Protein AF-A0A926C9E8-F1 (afdb_monomer_lite)

pLDDT: mean 79.43, std 15.05, range [42.72, 96.38]

Sequence (217 aa):
SWGINAEILEVFVSLIAIGVLLLITNWFFHQVYWTGWMSSFHQHKKRLVGGETGKWIGLALLGFSSIYREGFETVLFMQALVLESTTAVVLGGVAIGLLATLAIGFVVFFVQAKLPHKKMLIVTGVMICAVLIQMVGKTAHVMQVIGWMPIHPIRWLADLLPYWAGMWFGLYATWEGIGLQFFAGAFVIGSYYLAERVNHRKAEPAAARQVAATGMQ

Foldseek 3Di:
DVVLVVLVVLLVVLVVVLVVLLVCLLVLLLVVLVPPPPVVVPPPPPDDDDPPPVVVVVVVVVVVVVCVVVVVVVVVVLVVVVVVDPPVVSVVVVVVVVVVVVVVVVVCVVVVVPDDPVVVSVVVSVVSLQVSLQSLLQSQVSCVVSVVDDFDADVVVQVVDDPVCCVPRSDGRGPRSVVRSVVSSCVSVVSNVVSVVVVVVVVVVVVVVVVVVVVVD

Structure (mmCIF, N/CA/C/O backbone):
data_AF-A0A926C9E8-F1
#
_entry.id   AF-A0A926C9E8-F1
#
loop_
_atom_site.group_PDB
_atom_site.id
_atom_site.type_symbol
_atom_site.label_atom_id
_atom_site.label_alt_id
_atom_site.label_comp_id
_atom_site.label_asym_id
_atom_site.label_entity_id
_atom_site.label_seq_id
_atom_site.pdbx_PDB_ins_code
_atom_site.Cartn_x
_atom_site.Cartn_y
_atom_site.Cartn_z
_atom_site.occupancy
_atom_site.B_iso_or_equiv
_atom_site.auth_seq_id
_atom_site.auth_comp_id
_atom_site.auth_asym_id
_atom_site.auth_atom_id
_atom_site.pdbx_PDB_model_num
ATOM 1 N N . SER A 1 1 ? 24.577 4.846 -16.444 1.00 58.88 1 SER A N 1
ATOM 2 C CA . SER A 1 1 ? 25.045 4.311 -15.147 1.00 58.88 1 SER A CA 1
ATOM 3 C C . SER A 1 1 ? 24.187 4.775 -13.972 1.00 58.88 1 SER A C 1
ATOM 5 O O . SER A 1 1 ? 23.949 3.963 -13.095 1.00 58.88 1 SER A O 1
ATOM 7 N N . TRP A 1 2 ? 23.683 6.020 -13.943 1.00 66.00 2 TRP A N 1
ATOM 8 C CA . TRP A 1 2 ? 22.862 6.529 -12.828 1.00 66.00 2 TRP A CA 1
ATOM 9 C C . TRP A 1 2 ? 21.549 5.762 -12.566 1.00 66.00 2 TRP A C 1
ATOM 11 O O . TRP A 1 2 ? 21.244 5.512 -11.406 1.00 66.00 2 TRP A O 1
ATOM 21 N N . GLY A 1 3 ? 20.819 5.329 -13.606 1.00 76.12 3 GLY A N 1
ATOM 22 C CA . GLY A 1 3 ? 19.559 4.577 -13.441 1.00 76.12 3 GLY A CA 1
ATOM 23 C C . GLY A 1 3 ? 19.729 3.209 -12.767 1.00 76.12 3 GLY A C 1
ATOM 24 O O . GLY A 1 3 ? 19.006 2.891 -11.832 1.00 76.12 3 GLY A O 1
ATOM 25 N N . ILE A 1 4 ? 20.771 2.461 -13.148 1.00 79.75 4 ILE A N 1
ATOM 26 C CA . ILE A 1 4 ? 21.052 1.121 -12.600 1.00 79.75 4 ILE A CA 1
ATOM 27 C C . ILE A 1 4 ? 21.310 1.178 -11.085 1.00 79.75 4 ILE A C 1
ATOM 29 O O . ILE A 1 4 ? 20.846 0.321 -10.342 1.00 79.75 4 ILE A O 1
ATOM 33 N N . ASN A 1 5 ? 22.012 2.206 -10.596 1.00 88.44 5 ASN A N 1
ATOM 34 C CA . ASN A 1 5 ? 22.270 2.352 -9.159 1.00 88.44 5 ASN A CA 1
ATOM 35 C C . ASN A 1 5 ? 20.985 2.623 -8.358 1.00 88.44 5 ASN A C 1
ATOM 37 O O . ASN A 1 5 ? 20.861 2.155 -7.227 1.00 88.44 5 ASN A O 1
ATOM 41 N N . ALA A 1 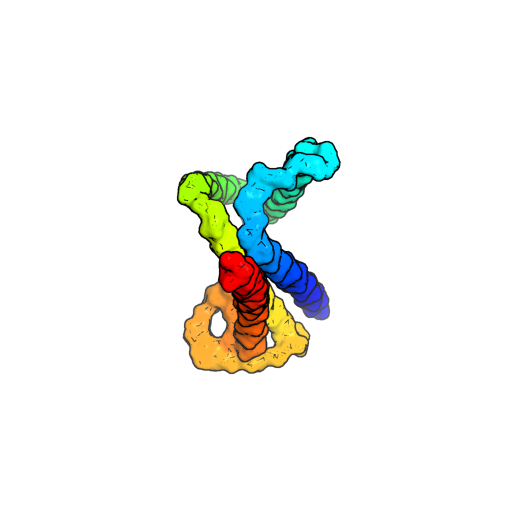6 ? 20.039 3.368 -8.938 1.00 89.19 6 ALA A N 1
ATOM 42 C CA . ALA A 1 6 ? 18.747 3.636 -8.313 1.00 89.19 6 ALA A CA 1
ATOM 43 C C . ALA A 1 6 ? 17.883 2.367 -8.256 1.00 89.19 6 ALA A C 1
ATOM 45 O O . ALA A 1 6 ? 17.344 2.048 -7.199 1.00 89.19 6 ALA A O 1
ATOM 46 N N . GLU A 1 7 ? 17.831 1.603 -9.350 1.00 90.19 7 GLU A N 1
ATOM 47 C CA . GLU A 1 7 ? 17.105 0.328 -9.419 1.00 90.19 7 GLU A CA 1
ATOM 48 C C . GLU A 1 7 ? 17.686 -0.708 -8.443 1.00 90.19 7 GLU A C 1
ATOM 50 O O . GLU A 1 7 ? 16.945 -1.394 -7.741 1.00 90.19 7 GLU A O 1
ATOM 55 N N . ILE A 1 8 ? 19.017 -0.781 -8.313 1.00 92.19 8 ILE A N 1
ATOM 56 C CA . ILE A 1 8 ? 19.675 -1.644 -7.319 1.00 92.19 8 ILE A CA 1
ATOM 57 C C . ILE A 1 8 ? 19.272 -1.239 -5.894 1.00 92.19 8 ILE A C 1
ATOM 59 O O . ILE A 1 8 ? 18.928 -2.104 -5.084 1.00 92.19 8 ILE A O 1
ATOM 63 N N . LEU A 1 9 ? 19.289 0.059 -5.572 1.00 93.31 9 LEU A N 1
ATOM 64 C CA . LEU A 1 9 ? 18.881 0.549 -4.252 1.00 93.31 9 LEU A CA 1
ATOM 65 C C . LEU A 1 9 ? 17.411 0.216 -3.958 1.00 93.31 9 LEU A C 1
ATOM 67 O O . LEU A 1 9 ? 17.095 -0.223 -2.853 1.00 93.31 9 LEU A O 1
ATOM 71 N N . GLU A 1 10 ? 16.527 0.372 -4.944 1.00 92.81 10 GLU A N 1
ATOM 72 C CA . GLU A 1 10 ? 15.112 0.008 -4.838 1.00 92.81 10 GLU A CA 1
ATOM 73 C C . GLU A 1 10 ? 14.933 -1.483 -4.526 1.00 92.81 10 GLU A C 1
ATOM 75 O O . GLU A 1 10 ? 14.162 -1.845 -3.632 1.00 92.81 10 GLU A O 1
ATOM 80 N N . VAL A 1 11 ? 15.685 -2.362 -5.194 1.00 92.94 11 VAL A N 1
ATOM 81 C CA . VAL A 1 11 ? 15.666 -3.803 -4.905 1.00 92.94 11 VAL A CA 1
ATOM 82 C C . VAL A 1 11 ? 16.106 -4.075 -3.469 1.00 92.94 11 VAL A C 1
ATOM 84 O O . VAL A 1 11 ? 15.416 -4.797 -2.753 1.00 92.94 11 VAL A O 1
ATOM 87 N N . PHE A 1 12 ? 17.196 -3.472 -2.993 1.00 94.06 12 PHE A N 1
ATOM 88 C CA . PHE A 1 12 ? 17.641 -3.670 -1.608 1.00 94.06 12 PHE A CA 1
ATOM 89 C C . PHE A 1 12 ? 16.604 -3.198 -0.585 1.00 94.06 12 PHE A C 1
ATOM 91 O O . PHE A 1 12 ? 16.282 -3.929 0.354 1.00 94.06 12 PHE A O 1
ATOM 98 N N . VAL A 1 13 ? 16.051 -1.999 -0.771 1.00 94.88 13 VAL A N 1
ATOM 99 C CA . VAL A 1 13 ? 15.041 -1.438 0.135 1.00 94.88 13 VAL A CA 1
ATOM 100 C C . VAL A 1 13 ? 13.768 -2.282 0.115 1.00 94.88 13 VAL A C 1
ATOM 102 O O . VAL A 1 13 ? 13.221 -2.590 1.174 1.00 94.88 13 VAL A O 1
ATOM 105 N N . SER A 1 14 ? 13.317 -2.711 -1.064 1.00 93.25 14 SER A N 1
ATOM 106 C CA . SER A 1 14 ? 12.111 -3.528 -1.199 1.00 93.25 14 SER A CA 1
ATOM 107 C C . SER A 1 14 ? 12.285 -4.934 -0.623 1.00 93.25 14 SER A C 1
ATOM 109 O O . SER A 1 14 ? 11.376 -5.421 0.043 1.00 93.25 14 SER A O 1
ATOM 111 N N . LEU A 1 15 ? 13.459 -5.558 -0.755 1.00 93.88 15 LEU A N 1
ATOM 112 C CA . LEU A 1 15 ? 13.763 -6.830 -0.092 1.00 93.88 15 LEU A CA 1
ATOM 113 C C . LEU A 1 15 ? 13.712 -6.712 1.434 1.00 93.88 15 LEU A C 1
ATOM 115 O O . LEU A 1 15 ? 13.124 -7.569 2.096 1.00 93.88 15 LEU A O 1
ATOM 119 N N . ILE A 1 16 ? 14.283 -5.642 1.999 1.00 95.31 16 ILE A N 1
ATOM 120 C CA . ILE A 1 16 ? 14.200 -5.372 3.441 1.00 95.31 16 ILE A CA 1
ATOM 121 C C . ILE A 1 16 ? 12.737 -5.168 3.848 1.00 95.31 16 ILE A C 1
ATOM 123 O O . ILE A 1 16 ? 12.288 -5.761 4.831 1.00 95.31 16 ILE A O 1
ATOM 127 N N . ALA A 1 17 ? 11.974 -4.386 3.080 1.00 94.88 17 ALA A N 1
ATOM 128 C CA . ALA A 1 17 ? 10.557 -4.149 3.335 1.00 94.88 17 ALA A CA 1
ATOM 129 C C . ALA A 1 17 ? 9.742 -5.452 3.310 1.00 94.88 17 ALA A C 1
ATOM 131 O O . ALA A 1 17 ? 8.969 -5.698 4.233 1.00 94.88 17 ALA A O 1
ATOM 132 N N . ILE A 1 18 ? 9.962 -6.321 2.318 1.00 94.00 18 ILE A N 1
ATOM 133 C CA . ILE A 1 18 ? 9.338 -7.649 2.218 1.00 94.00 18 ILE A CA 1
ATOM 134 C C . ILE A 1 18 ? 9.705 -8.510 3.432 1.00 94.00 18 ILE A C 1
ATOM 136 O O . ILE A 1 18 ? 8.824 -9.133 4.023 1.00 94.00 18 ILE A O 1
ATOM 140 N N . GLY A 1 19 ? 10.975 -8.522 3.848 1.00 92.81 19 GLY A N 1
ATOM 141 C CA . GLY A 1 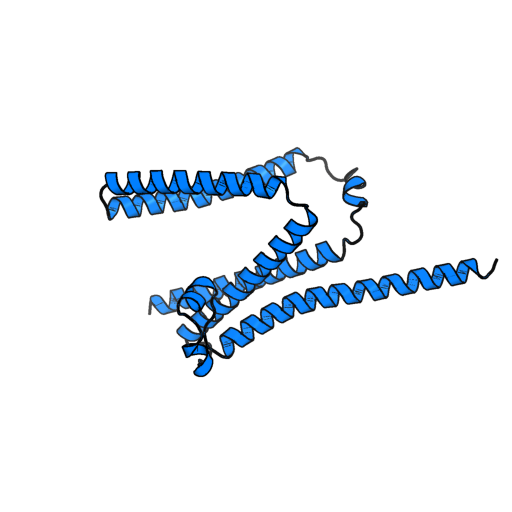19 ? 11.432 -9.270 5.023 1.00 92.81 19 GLY A CA 1
ATOM 142 C C . GLY A 1 19 ? 10.774 -8.801 6.324 1.00 92.81 19 GLY A C 1
ATOM 143 O O . GLY A 1 19 ? 10.277 -9.616 7.103 1.00 92.81 19 GLY A O 1
ATOM 144 N N . VAL A 1 20 ? 10.701 -7.485 6.538 1.00 93.31 20 VAL A N 1
ATOM 145 C CA . VAL A 1 20 ? 10.008 -6.885 7.690 1.00 93.31 20 VAL A CA 1
ATOM 146 C C . VAL A 1 20 ? 8.510 -7.181 7.636 1.00 93.31 20 VAL A C 1
ATOM 148 O O . VAL A 1 20 ? 7.919 -7.548 8.651 1.00 93.31 20 VAL A O 1
ATOM 151 N N . LEU A 1 21 ? 7.891 -7.074 6.461 1.00 91.44 21 LEU A N 1
ATOM 152 C CA . LEU A 1 21 ? 6.469 -7.339 6.278 1.00 91.44 21 LEU A CA 1
ATOM 153 C C . LEU A 1 21 ? 6.134 -8.806 6.552 1.00 91.44 21 LEU A C 1
ATOM 155 O O . LEU A 1 21 ? 5.160 -9.079 7.250 1.00 91.44 21 LEU A O 1
ATOM 159 N N . LEU A 1 22 ? 6.957 -9.745 6.080 1.00 89.06 22 LEU A N 1
ATOM 160 C CA . LEU A 1 22 ? 6.850 -11.167 6.411 1.00 89.06 22 LEU A CA 1
ATOM 161 C C . LEU A 1 22 ? 6.976 -11.403 7.915 1.00 89.06 22 LEU A C 1
ATOM 163 O O . LEU A 1 22 ? 6.165 -12.135 8.478 1.00 89.06 22 LEU A O 1
ATOM 167 N N . LEU A 1 23 ? 7.946 -10.765 8.577 1.00 88.50 23 LEU A N 1
ATOM 168 C CA . LEU A 1 23 ? 8.140 -10.876 10.023 1.00 88.50 23 LEU A CA 1
ATOM 169 C C . LEU A 1 23 ? 6.900 -10.399 10.782 1.00 88.50 23 LEU A C 1
ATOM 171 O O . LEU A 1 23 ? 6.385 -11.134 11.625 1.00 88.50 23 LEU A O 1
ATOM 175 N N . ILE A 1 24 ? 6.396 -9.205 10.463 1.00 86.94 24 ILE A N 1
ATOM 176 C CA . ILE A 1 24 ? 5.212 -8.623 11.108 1.00 86.94 24 ILE A CA 1
ATOM 177 C C . ILE A 1 24 ? 3.977 -9.476 10.825 1.00 86.94 24 ILE A C 1
ATOM 179 O O . ILE A 1 24 ? 3.211 -9.748 11.742 1.00 86.94 24 ILE A O 1
ATOM 183 N N . THR A 1 25 ? 3.795 -9.932 9.587 1.00 85.06 25 THR A N 1
ATOM 184 C CA . THR A 1 25 ? 2.645 -10.750 9.175 1.00 85.06 25 THR A CA 1
ATOM 185 C C . THR A 1 25 ? 2.657 -12.096 9.892 1.00 85.06 25 THR A C 1
ATOM 187 O O . THR A 1 25 ? 1.653 -12.497 10.478 1.00 85.06 25 THR A O 1
ATOM 190 N N . ASN A 1 26 ? 3.809 -12.768 9.920 1.00 82.75 26 ASN A N 1
ATOM 191 C CA . ASN A 1 26 ? 3.987 -14.031 10.625 1.00 82.75 26 ASN A CA 1
ATOM 192 C C . ASN A 1 26 ? 3.771 -13.867 12.136 1.00 82.75 26 ASN A C 1
ATOM 194 O O . ASN A 1 26 ? 3.052 -14.656 12.745 1.00 82.75 26 ASN A O 1
ATOM 198 N N . TRP A 1 27 ? 4.334 -12.815 12.739 1.00 82.00 27 TRP A N 1
ATOM 199 C CA . TRP A 1 27 ? 4.119 -12.495 14.149 1.00 82.00 27 TRP A CA 1
ATOM 200 C C . TRP A 1 27 ? 2.650 -12.185 14.450 1.00 82.00 27 TRP A C 1
ATOM 202 O O . TRP A 1 27 ? 2.110 -12.705 15.422 1.00 82.00 27 TRP A O 1
ATOM 212 N N . PHE A 1 28 ? 1.987 -11.396 13.604 1.00 79.12 28 PHE A N 1
ATOM 213 C CA . PHE A 1 28 ? 0.583 -11.024 13.746 1.00 79.12 28 PHE A CA 1
ATOM 214 C C . PHE A 1 28 ? -0.327 -12.248 13.675 1.00 79.12 28 PHE A C 1
ATOM 216 O O . PHE A 1 28 ? -1.129 -12.454 14.581 1.00 79.12 28 PHE A O 1
ATOM 223 N N . PHE A 1 29 ? -0.177 -13.108 12.663 1.00 73.56 29 PHE A N 1
ATOM 224 C CA . PHE A 1 29 ? -0.969 -14.335 12.568 1.00 73.56 29 PHE A CA 1
ATOM 225 C C . PHE A 1 29 ? -0.686 -15.285 13.728 1.00 73.56 29 PHE A C 1
ATOM 227 O O . PHE A 1 29 ? -1.625 -15.811 14.323 1.00 73.56 29 PHE A O 1
ATOM 234 N N . HIS A 1 30 ? 0.582 -15.450 14.112 1.00 70.56 30 HIS A N 1
ATOM 235 C CA . HIS A 1 30 ? 0.955 -16.273 15.255 1.00 70.56 30 HIS A CA 1
ATOM 236 C C . HIS A 1 30 ? 0.356 -15.733 16.556 1.00 70.56 30 HIS A C 1
ATOM 238 O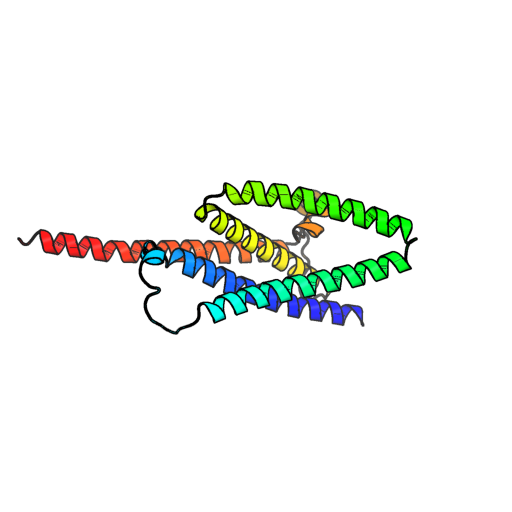 O . HIS A 1 30 ? -0.221 -16.497 17.318 1.00 70.56 30 HIS A O 1
ATOM 244 N N . GLN A 1 31 ? 0.428 -14.427 16.811 1.00 66.75 31 GLN A N 1
ATOM 245 C CA . GLN A 1 31 ? -0.158 -13.819 18.000 1.00 66.75 31 GLN A CA 1
ATOM 246 C C . GLN A 1 31 ? -1.684 -13.932 17.974 1.00 66.75 31 GLN A C 1
ATOM 248 O O . GLN A 1 31 ? -2.266 -14.419 18.935 1.00 66.75 31 GLN A O 1
ATOM 253 N N . VAL A 1 32 ? -2.352 -13.557 16.883 1.00 66.25 32 VAL A N 1
ATOM 254 C CA . VAL A 1 32 ? -3.818 -13.632 16.762 1.00 66.25 32 VAL A CA 1
ATOM 255 C C . VAL A 1 32 ? -4.325 -15.069 16.934 1.00 66.25 32 VAL A C 1
ATOM 257 O O . VAL A 1 32 ? -5.370 -15.270 17.548 1.00 66.25 32 VAL A O 1
ATOM 260 N N . TYR A 1 33 ? -3.569 -16.067 16.467 1.00 60.47 33 TYR A N 1
ATOM 261 C CA . TYR A 1 33 ? -3.939 -17.479 16.543 1.00 60.47 33 TYR A CA 1
ATOM 262 C C . TYR A 1 33 ? -3.580 -18.151 17.882 1.00 60.47 33 TYR A C 1
ATOM 264 O O . TYR A 1 33 ? -4.407 -18.848 18.473 1.00 60.47 33 TYR A O 1
ATOM 272 N N . TRP A 1 34 ? -2.376 -17.909 18.418 1.00 51.84 34 TRP A N 1
ATOM 273 C CA . TRP A 1 34 ? -1.979 -18.392 19.752 1.00 51.84 34 TRP A CA 1
ATOM 274 C C . TRP A 1 34 ? -2.815 -17.757 20.855 1.00 51.84 34 TRP A C 1
ATOM 276 O O . TRP A 1 34 ? -2.988 -18.343 21.924 1.00 51.84 34 TRP A O 1
ATOM 286 N N . THR A 1 35 ? -3.411 -16.600 20.580 1.00 52.78 35 THR A N 1
ATOM 287 C CA . THR A 1 35 ? -4.361 -15.964 21.481 1.00 52.78 35 THR A CA 1
ATOM 288 C C . THR A 1 35 ? -5.800 -16.442 21.236 1.00 52.78 35 THR A C 1
ATOM 290 O O . THR A 1 35 ? -6.747 -15.660 21.257 1.00 52.78 35 THR A O 1
ATOM 293 N N . GLY A 1 36 ? -5.998 -17.764 21.139 1.00 50.34 36 GLY A N 1
ATOM 294 C CA . GLY A 1 36 ? -7.267 -18.403 21.525 1.00 50.34 36 GLY A CA 1
ATOM 295 C C . GLY A 1 36 ? -7.640 -18.142 22.999 1.00 50.34 36 GLY A C 1
ATOM 296 O O . GLY A 1 36 ? -8.771 -18.376 23.414 1.00 50.34 36 GLY A O 1
ATOM 297 N N . TRP A 1 37 ? -6.713 -17.581 23.783 1.00 45.12 37 TRP A N 1
ATOM 298 C CA . TRP A 1 37 ? -6.899 -17.107 25.151 1.00 45.12 37 TRP A CA 1
ATOM 299 C C . TRP A 1 37 ? -6.975 -15.571 25.230 1.00 45.12 37 TRP A C 1
ATOM 301 O O . TRP A 1 37 ? -6.111 -14.928 25.814 1.00 45.12 37 TRP A O 1
ATOM 311 N N . MET A 1 38 ? -7.995 -14.947 24.632 1.00 45.94 38 MET A N 1
ATOM 312 C CA . MET A 1 38 ? -8.312 -13.545 24.956 1.00 45.94 38 MET A CA 1
ATOM 313 C C . MET A 1 38 ? -9.807 -13.260 25.101 1.00 45.94 38 MET A C 1
ATOM 315 O O . MET A 1 38 ? -10.291 -12.192 24.732 1.00 45.94 38 MET A O 1
ATOM 319 N N . SER A 1 39 ? -10.521 -14.159 25.786 1.00 42.72 39 SER A N 1
ATOM 320 C CA . SER A 1 39 ? -11.536 -13.675 26.739 1.00 42.72 39 SER A CA 1
ATOM 321 C C . SER A 1 39 ? -10.882 -12.887 27.901 1.00 42.72 39 SER A C 1
ATOM 323 O O . SER A 1 39 ? -11.545 -12.163 28.636 1.00 42.72 39 SER A O 1
ATOM 325 N N . SER A 1 40 ? -9.552 -12.926 28.006 1.00 44.97 40 SER A N 1
ATOM 326 C CA . SER A 1 40 ? -8.691 -12.258 28.985 1.00 44.97 40 SER A CA 1
ATOM 327 C C . SER A 1 40 ? -8.207 -10.853 28.592 1.00 44.97 40 SER A C 1
ATOM 329 O O . SER A 1 40 ? -7.449 -10.256 29.360 1.00 44.97 40 SER A O 1
ATOM 331 N N . PHE A 1 41 ? -8.711 -10.240 27.504 1.00 44.88 41 PHE A N 1
ATOM 332 C CA . PHE A 1 41 ? -8.583 -8.776 27.336 1.00 44.88 41 PHE A CA 1
ATOM 333 C C . PHE A 1 41 ? -9.319 -8.027 28.464 1.00 44.88 41 PHE A C 1
ATOM 335 O O . PHE A 1 41 ? -9.052 -6.849 28.688 1.00 44.88 41 PHE A O 1
ATOM 342 N N . HIS A 1 42 ? -10.168 -8.729 29.226 1.00 47.97 42 HIS A N 1
ATOM 343 C CA . HIS A 1 42 ? -10.866 -8.210 30.396 1.00 47.97 42 HIS A CA 1
ATOM 344 C C . HIS A 1 42 ? -10.247 -8.527 31.767 1.00 47.97 42 HIS A C 1
ATOM 346 O O . HIS A 1 42 ? -10.825 -8.079 32.752 1.00 47.97 42 HIS A O 1
ATOM 352 N N . GLN A 1 43 ? -9.108 -9.228 31.911 1.00 47.22 43 GLN A N 1
ATOM 353 C CA . GLN A 1 43 ? -8.630 -9.552 33.277 1.00 47.22 43 GLN A CA 1
ATOM 354 C C . GLN A 1 43 ? -7.144 -9.377 33.613 1.00 47.22 43 GLN A C 1
ATOM 356 O O . GLN A 1 43 ? -6.826 -9.429 34.795 1.00 47.22 43 GLN A O 1
ATOM 361 N N . HIS A 1 44 ? -6.235 -9.054 32.687 1.00 47.47 44 HIS A N 1
ATOM 362 C CA . HIS A 1 44 ? -4.834 -8.786 33.071 1.00 47.47 44 HIS A CA 1
ATOM 363 C C . HIS A 1 44 ? -4.239 -7.524 32.425 1.00 47.47 44 HIS A C 1
ATOM 365 O O . HIS A 1 44 ? -3.303 -7.563 31.635 1.00 47.47 44 HIS A O 1
ATOM 371 N N . LYS A 1 45 ? -4.755 -6.361 32.846 1.00 47.09 45 LYS A N 1
ATOM 372 C CA . LYS A 1 45 ? -3.986 -5.101 32.935 1.00 47.09 45 LYS A CA 1
ATOM 373 C C . LYS A 1 45 ? -4.024 -4.531 34.361 1.00 47.09 45 LYS A C 1
ATOM 375 O O . LYS A 1 45 ? -4.067 -3.323 34.561 1.00 47.09 45 LYS A O 1
ATOM 380 N N . LYS A 1 46 ? -4.000 -5.395 35.380 1.00 51.47 46 LYS A N 1
ATOM 381 C CA . LYS A 1 46 ? -3.640 -4.989 36.744 1.00 51.47 46 LYS A CA 1
ATOM 382 C C . LYS A 1 46 ? -2.203 -5.424 36.995 1.00 51.47 46 LYS A C 1
ATOM 384 O O . LYS A 1 46 ? -1.928 -6.613 37.026 1.00 51.47 46 LYS A O 1
ATOM 389 N N . ARG A 1 47 ? -1.337 -4.424 37.192 1.00 52.75 47 ARG A N 1
ATOM 390 C CA . ARG A 1 47 ? 0.091 -4.516 37.533 1.00 52.75 47 ARG A CA 1
ATOM 391 C C . ARG A 1 47 ? 0.983 -5.078 36.428 1.00 52.75 47 ARG A C 1
ATOM 393 O O . ARG A 1 47 ? 1.235 -6.268 36.369 1.00 52.75 47 ARG A O 1
ATOM 400 N N . LEU A 1 48 ? 1.533 -4.175 35.623 1.00 50.88 48 LEU A N 1
ATOM 401 C CA . LEU A 1 48 ? 2.967 -3.872 35.645 1.00 50.88 48 LEU A CA 1
ATOM 402 C C . LEU A 1 48 ? 3.195 -2.567 34.862 1.00 50.88 48 LEU A C 1
ATOM 404 O O . LEU A 1 48 ? 2.854 -2.464 33.688 1.00 50.88 48 LEU A O 1
ATOM 408 N N . VAL A 1 49 ? 3.777 -1.603 35.582 1.00 48.03 49 VAL A N 1
ATOM 409 C CA . VAL A 1 49 ? 4.266 -0.278 35.162 1.00 48.03 49 VAL A CA 1
ATOM 410 C C . VAL A 1 49 ? 3.182 0.792 34.928 1.00 48.03 49 VAL A C 1
ATOM 412 O O . VAL A 1 49 ? 2.330 0.679 34.051 1.00 48.03 49 VAL A O 1
ATOM 415 N N . GLY A 1 50 ? 3.205 1.852 35.745 1.00 57.34 50 GLY A N 1
ATOM 416 C CA . GLY A 1 50 ? 2.362 3.038 35.564 1.00 57.34 50 GLY A CA 1
ATOM 417 C C . GLY A 1 50 ? 2.619 3.704 34.208 1.00 57.34 50 GLY A C 1
ATOM 418 O O . GLY A 1 50 ? 3.765 3.803 33.787 1.00 57.34 50 GLY A O 1
ATOM 419 N N . GLY A 1 51 ? 1.573 4.125 33.490 1.00 57.69 51 GLY A N 1
ATOM 420 C CA . GLY A 1 51 ? 1.768 4.715 32.160 1.00 57.69 51 GLY A CA 1
ATOM 421 C C . GLY A 1 51 ? 0.581 4.620 31.206 1.00 57.69 51 GLY A C 1
ATOM 422 O O . GLY A 1 51 ? 0.750 4.175 30.073 1.00 57.69 51 GLY A O 1
ATOM 423 N N . GLU A 1 52 ? -0.617 5.053 31.609 1.00 61.19 52 GLU A N 1
ATOM 424 C CA . GLU A 1 52 ? -1.622 5.433 30.601 1.00 61.19 52 GLU A CA 1
ATOM 425 C C . GLU A 1 52 ? -1.092 6.590 29.745 1.00 61.19 52 GLU A C 1
ATOM 427 O O . GLU A 1 52 ? -1.140 6.519 28.519 1.00 61.19 52 GLU A O 1
ATOM 432 N N . THR A 1 53 ? -0.452 7.580 30.374 1.00 66.19 53 THR A N 1
ATOM 433 C CA . THR A 1 53 ? 0.181 8.723 29.704 1.00 66.19 53 THR A CA 1
ATOM 434 C C . THR A 1 53 ? 1.185 8.293 28.632 1.00 66.19 53 THR A C 1
ATOM 436 O O . THR A 1 53 ? 1.160 8.836 27.539 1.00 66.19 53 THR A O 1
ATOM 439 N N . GLY A 1 54 ? 2.017 7.272 28.879 1.00 72.19 54 GLY A N 1
ATOM 440 C CA . GLY A 1 54 ? 2.997 6.791 27.893 1.00 72.19 54 GLY A CA 1
ATOM 441 C C . GLY A 1 54 ? 2.364 6.164 26.645 1.00 72.19 54 GLY A C 1
ATOM 442 O O . GLY A 1 54 ? 2.872 6.340 25.540 1.00 72.19 54 GLY A O 1
ATOM 443 N N . LYS A 1 55 ? 1.218 5.484 26.792 1.00 78.56 55 LYS A N 1
ATOM 444 C CA . LYS A 1 55 ? 0.462 4.933 25.653 1.00 78.56 55 LYS A CA 1
ATOM 445 C C . LYS A 1 55 ? -0.233 6.032 24.859 1.00 78.56 55 LYS A C 1
ATOM 447 O O . LYS A 1 55 ? -0.182 6.001 23.634 1.00 78.56 55 LYS A O 1
ATOM 452 N N . TRP A 1 56 ? -0.831 7.007 25.544 1.00 83.81 56 TRP A N 1
ATOM 453 C CA . TRP A 1 56 ? -1.426 8.187 24.912 1.00 83.81 56 TRP A CA 1
ATOM 454 C C . TRP A 1 56 ? -0.381 9.030 24.177 1.00 83.81 56 TRP A C 1
ATOM 456 O O . TRP A 1 56 ? -0.616 9.412 23.038 1.00 83.81 56 TRP A O 1
ATOM 466 N N . ILE A 1 57 ? 0.794 9.242 24.776 1.00 87.12 57 ILE A N 1
ATOM 467 C CA . ILE A 1 57 ? 1.926 9.925 24.137 1.00 87.12 57 ILE A CA 1
ATOM 468 C C . ILE A 1 57 ? 2.419 9.127 22.927 1.00 87.12 57 ILE A C 1
ATOM 470 O O . ILE A 1 57 ? 2.632 9.712 21.874 1.00 87.12 57 ILE A O 1
ATOM 474 N N . GLY A 1 58 ? 2.550 7.800 23.032 1.00 87.06 58 GLY A N 1
ATOM 475 C CA . GLY A 1 58 ? 2.939 6.953 21.902 1.00 87.06 58 GLY A CA 1
ATOM 476 C C . GLY A 1 58 ? 1.949 7.032 20.735 1.00 87.06 58 GLY A C 1
ATOM 477 O O . GLY A 1 58 ? 2.356 7.248 19.599 1.00 87.06 58 GLY A O 1
ATOM 478 N N . LEU A 1 59 ? 0.647 6.929 21.013 1.00 89.25 59 LEU A N 1
ATOM 479 C CA . LEU A 1 59 ? -0.413 7.099 20.012 1.00 89.25 59 LEU A CA 1
ATOM 480 C C . LEU A 1 59 ? -0.403 8.505 19.399 1.00 89.25 59 LEU A C 1
ATOM 482 O O . LEU A 1 59 ? -0.509 8.637 18.182 1.00 89.25 59 LEU A O 1
ATOM 486 N N . ALA A 1 60 ? -0.234 9.542 20.221 1.00 89.81 60 ALA A N 1
ATOM 487 C CA . ALA A 1 60 ? -0.165 10.925 19.764 1.00 89.81 60 ALA A CA 1
ATOM 488 C C . ALA A 1 60 ? 1.063 11.173 18.878 1.00 89.81 60 ALA A C 1
ATOM 490 O O . ALA A 1 60 ? 0.929 11.781 17.822 1.00 89.81 60 ALA A O 1
ATOM 491 N N . LEU A 1 61 ? 2.239 10.662 19.255 1.00 92.88 61 LEU A N 1
ATOM 492 C CA . LEU A 1 61 ? 3.465 10.772 18.461 1.00 92.88 61 LEU A CA 1
ATOM 493 C C . LEU A 1 61 ? 3.352 10.024 17.131 1.00 92.88 61 LEU A C 1
ATOM 495 O O . LEU A 1 61 ? 3.771 10.553 16.105 1.00 92.88 61 LEU A O 1
ATOM 499 N N . LEU A 1 62 ? 2.759 8.828 17.128 1.00 90.62 62 LEU A N 1
ATOM 500 C CA . LEU A 1 62 ? 2.513 8.066 15.901 1.00 90.62 62 LEU A CA 1
ATOM 501 C C . LEU A 1 62 ? 1.541 8.800 14.970 1.00 90.62 62 LEU A C 1
ATOM 503 O O . LEU A 1 62 ? 1.822 8.941 13.780 1.00 90.62 62 LEU A O 1
ATOM 507 N N . GLY A 1 63 ? 0.431 9.315 15.509 1.00 92.69 63 GLY A N 1
ATOM 508 C CA . GLY A 1 63 ? -0.527 10.116 14.748 1.00 92.69 63 GLY A CA 1
ATOM 509 C C . GLY A 1 63 ? 0.100 11.397 14.196 1.00 92.69 63 GLY A C 1
ATOM 510 O O . GLY A 1 63 ? -0.027 11.683 13.008 1.00 92.69 63 GLY A O 1
ATOM 511 N N . PHE A 1 64 ? 0.843 12.129 15.029 1.00 94.25 64 PHE A N 1
ATOM 512 C CA . PHE A 1 64 ? 1.545 13.349 14.633 1.00 94.25 64 PHE A CA 1
ATOM 513 C C . PHE A 1 64 ? 2.589 13.084 13.543 1.00 94.25 64 PHE A C 1
ATOM 515 O O . PHE A 1 64 ? 2.599 13.779 12.531 1.00 94.25 64 PHE A O 1
ATOM 522 N N . SER A 1 65 ? 3.428 12.056 13.705 1.00 94.31 65 SER A N 1
ATOM 523 C CA . SER A 1 65 ? 4.436 11.676 12.710 1.00 94.31 65 SER A CA 1
ATOM 524 C C . SER A 1 65 ? 3.797 11.303 11.371 1.00 94.31 65 SER A C 1
ATOM 526 O O . SER A 1 65 ? 4.275 11.744 10.326 1.00 94.31 65 SER A O 1
ATOM 528 N N . SER A 1 66 ? 2.690 10.554 11.399 1.00 93.81 66 SER A N 1
ATOM 529 C CA . SER A 1 66 ? 1.951 10.181 10.191 1.00 93.81 66 SER A CA 1
ATOM 530 C C . SER A 1 66 ? 1.378 11.400 9.466 1.00 93.81 66 SER A C 1
ATOM 532 O O . SER A 1 66 ? 1.543 11.510 8.255 1.00 93.81 66 SER A O 1
ATOM 534 N N . ILE A 1 67 ? 0.730 12.320 10.191 1.00 93.69 67 ILE A N 1
ATOM 535 C CA . ILE A 1 67 ? 0.138 13.539 9.613 1.00 93.69 67 ILE A CA 1
ATOM 536 C C . ILE A 1 67 ? 1.228 14.460 9.059 1.00 93.69 67 ILE A C 1
ATOM 538 O O . ILE A 1 67 ? 1.088 14.983 7.958 1.00 93.69 67 ILE A O 1
ATOM 542 N N . TYR A 1 68 ? 2.323 14.644 9.801 1.00 94.75 68 TYR A N 1
ATOM 543 C CA . TYR A 1 68 ? 3.439 15.483 9.375 1.00 94.75 68 TYR A CA 1
ATOM 544 C C . TYR A 1 68 ? 4.080 14.966 8.083 1.00 94.75 68 TYR A C 1
ATOM 546 O O . TYR A 1 68 ? 4.300 15.747 7.161 1.00 94.75 68 TYR A O 1
ATOM 554 N N . ARG A 1 69 ? 4.340 13.653 7.993 1.00 94.69 69 ARG A N 1
ATOM 555 C CA . ARG A 1 69 ? 4.947 13.036 6.806 1.00 94.69 69 ARG A CA 1
ATOM 556 C C . ARG A 1 69 ? 4.079 13.225 5.561 1.00 94.69 69 ARG A C 1
ATOM 558 O O . ARG A 1 69 ? 4.578 13.692 4.545 1.00 94.69 69 ARG A O 1
ATOM 565 N N . GLU A 1 70 ? 2.794 12.895 5.661 1.00 93.31 70 GLU A N 1
ATOM 566 C CA . GLU A 1 70 ? 1.853 12.994 4.537 1.00 93.31 70 GLU A CA 1
ATOM 567 C C . GLU A 1 70 ? 1.602 14.455 4.125 1.00 93.31 70 GLU A C 1
ATOM 569 O O . GLU A 1 70 ? 1.558 14.796 2.942 1.00 93.31 70 GLU A O 1
ATOM 574 N N . GLY A 1 71 ? 1.490 15.351 5.111 1.00 92.75 71 GLY A N 1
ATOM 575 C CA . GLY A 1 71 ? 1.341 16.783 4.871 1.00 92.75 71 GLY A CA 1
ATOM 576 C C . GLY A 1 71 ? 2.560 17.384 4.174 1.00 92.75 71 GLY A C 1
ATOM 577 O O . GLY A 1 71 ? 2.403 18.204 3.272 1.00 92.75 71 GLY A O 1
ATOM 578 N N . PHE A 1 72 ? 3.770 16.951 4.539 1.00 95.56 72 PHE A N 1
ATOM 579 C CA . PHE A 1 72 ? 5.002 17.389 3.887 1.00 95.56 72 PHE A CA 1
ATOM 580 C C . PHE A 1 72 ? 5.043 16.987 2.407 1.00 95.56 72 PHE A C 1
ATOM 582 O O . PHE A 1 72 ? 5.294 17.836 1.552 1.00 95.56 72 PHE A O 1
ATOM 589 N N . GLU A 1 73 ? 4.728 15.728 2.095 1.00 93.38 73 GLU A N 1
ATOM 590 C CA . GLU A 1 73 ? 4.646 15.237 0.714 1.00 93.38 73 GLU A CA 1
ATOM 591 C C . GLU A 1 73 ? 3.592 16.003 -0.099 1.00 93.38 73 GLU A C 1
ATOM 593 O O . GLU A 1 73 ? 3.868 16.456 -1.210 1.00 93.38 73 GLU A O 1
ATOM 598 N N . THR A 1 74 ? 2.422 16.258 0.497 1.00 93.56 74 THR A N 1
ATOM 599 C CA . THR A 1 74 ? 1.348 17.035 -0.139 1.00 93.56 74 THR A CA 1
ATOM 600 C C . THR A 1 74 ? 1.796 18.459 -0.466 1.00 93.56 74 THR A C 1
ATOM 602 O O . THR A 1 74 ? 1.539 18.950 -1.564 1.00 93.56 74 THR A O 1
ATOM 605 N N . VAL A 1 75 ? 2.482 19.141 0.456 1.00 92.44 75 VAL A N 1
ATOM 606 C CA . VAL A 1 75 ? 2.975 20.509 0.228 1.00 92.44 75 VAL A CA 1
ATOM 607 C C . VAL A 1 75 ? 4.010 20.537 -0.893 1.00 92.44 75 VAL A C 1
ATOM 609 O O . VAL A 1 75 ? 3.930 21.408 -1.758 1.00 92.44 75 VAL A O 1
ATOM 612 N N . LEU A 1 76 ? 4.946 19.585 -0.918 1.00 93.19 76 LEU A N 1
ATOM 613 C CA . LEU A 1 76 ? 5.931 19.483 -1.996 1.00 93.19 76 LEU A CA 1
ATOM 614 C C . LEU A 1 76 ? 5.268 19.219 -3.351 1.00 93.19 76 LEU A C 1
ATOM 616 O O . LEU A 1 76 ? 5.618 19.858 -4.342 1.00 93.19 76 LEU A O 1
ATOM 620 N N . PHE A 1 77 ? 4.272 18.337 -3.394 1.00 91.62 77 PHE A N 1
ATOM 621 C CA . PHE A 1 77 ? 3.512 18.067 -4.610 1.00 91.62 77 PHE A CA 1
ATOM 622 C C . PHE A 1 77 ? 2.731 19.301 -5.085 1.00 91.62 77 PHE A C 1
ATOM 624 O O . PHE A 1 77 ? 2.747 19.625 -6.271 1.00 91.62 77 PHE A O 1
ATOM 631 N N . MET A 1 78 ? 2.108 20.050 -4.169 1.00 90.81 78 MET A N 1
ATOM 632 C CA . MET A 1 78 ? 1.435 21.309 -4.507 1.00 90.81 78 MET A CA 1
ATOM 633 C C . MET A 1 78 ? 2.411 22.353 -5.049 1.00 90.81 78 MET A C 1
ATOM 635 O O . MET A 1 78 ? 2.086 23.043 -6.012 1.00 90.81 78 MET A O 1
ATOM 639 N N . GLN A 1 79 ? 3.609 22.462 -4.471 1.00 92.12 79 GLN A N 1
ATOM 640 C CA . GLN A 1 79 ? 4.647 23.354 -4.989 1.00 92.12 79 GLN A CA 1
ATOM 641 C C . GLN A 1 79 ? 5.054 22.964 -6.411 1.00 92.12 79 GLN A C 1
ATOM 643 O O . GLN A 1 79 ? 5.120 23.836 -7.273 1.00 92.12 79 GLN A O 1
ATOM 648 N N . ALA A 1 80 ? 5.250 21.671 -6.680 1.00 92.00 80 ALA A N 1
ATOM 649 C CA . ALA A 1 80 ? 5.548 21.183 -8.024 1.00 92.00 80 ALA A CA 1
ATOM 650 C C . ALA A 1 80 ? 4.413 21.502 -9.018 1.00 92.00 80 ALA A C 1
ATOM 652 O O . ALA A 1 80 ? 4.669 22.039 -10.093 1.00 92.00 80 ALA A O 1
ATOM 653 N N . LEU A 1 81 ? 3.150 21.276 -8.641 1.00 90.56 81 LEU A N 1
ATOM 654 C CA . LEU A 1 81 ? 1.999 21.549 -9.509 1.00 90.56 81 LEU A CA 1
ATOM 655 C C . LEU A 1 81 ? 1.796 23.034 -9.823 1.00 90.56 81 LEU A C 1
ATOM 657 O O . LEU A 1 81 ? 1.393 23.374 -10.933 1.00 90.56 81 LEU A O 1
ATOM 661 N N . VAL A 1 82 ? 2.053 23.929 -8.867 1.00 90.38 82 VAL A N 1
ATOM 662 C CA . VAL A 1 82 ? 1.971 25.382 -9.101 1.00 90.38 82 VAL A CA 1
ATOM 663 C C . VAL A 1 82 ? 3.095 25.867 -10.022 1.00 90.38 82 VAL A C 1
ATOM 665 O O . VAL A 1 82 ? 2.922 26.867 -10.713 1.00 90.38 82 VAL A O 1
ATOM 668 N N . LEU A 1 83 ? 4.237 25.173 -10.066 1.00 89.88 83 LEU A N 1
ATOM 669 C CA . LEU A 1 83 ? 5.313 25.484 -11.011 1.00 89.88 83 LEU A CA 1
ATOM 670 C C . LEU A 1 83 ? 4.974 25.046 -12.443 1.00 89.88 83 LEU A C 1
ATOM 672 O O . LEU A 1 83 ? 5.380 25.712 -13.392 1.00 89.88 83 LEU A O 1
ATOM 676 N N . GLU A 1 84 ? 4.222 23.956 -12.603 1.00 88.88 84 GLU A N 1
ATOM 677 C CA . GLU A 1 84 ? 3.830 23.431 -13.918 1.00 88.88 84 GLU A CA 1
ATOM 678 C C . GLU A 1 84 ? 2.512 24.017 -14.458 1.00 88.88 84 GLU A C 1
ATOM 680 O O . GLU A 1 84 ? 2.261 23.961 -15.662 1.00 88.88 84 GLU A O 1
ATOM 685 N N . SER A 1 85 ? 1.658 24.589 -13.602 1.00 87.06 85 SER A N 1
ATOM 686 C CA . SER A 1 85 ? 0.303 25.034 -13.955 1.00 87.06 85 SER A CA 1
ATOM 687 C C . SER A 1 85 ? -0.097 26.350 -13.275 1.00 87.06 85 SER A C 1
ATOM 689 O O . SER A 1 85 ? 0.445 26.754 -12.254 1.00 87.06 85 SER A O 1
ATOM 691 N N . THR A 1 86 ? -1.121 27.029 -13.804 1.00 87.62 86 THR A N 1
ATOM 692 C CA . THR A 1 86 ? -1.682 28.239 -13.183 1.00 87.62 86 THR A CA 1
ATOM 693 C C . THR A 1 86 ? -2.309 27.936 -11.819 1.00 87.62 86 THR A C 1
ATOM 695 O O . THR A 1 86 ? -3.095 26.995 -11.678 1.00 87.62 86 THR A O 1
ATOM 698 N N . THR A 1 87 ? -2.057 28.803 -10.834 1.00 85.94 87 THR A N 1
ATOM 699 C CA . THR A 1 87 ? -2.564 28.705 -9.453 1.00 85.94 87 THR A CA 1
ATOM 700 C C . THR A 1 87 ? -4.073 28.458 -9.366 1.00 85.94 87 THR A C 1
ATOM 702 O O . THR A 1 87 ? -4.525 27.702 -8.511 1.00 85.94 87 THR A O 1
ATOM 705 N N . ALA A 1 88 ? -4.866 29.050 -10.267 1.00 86.44 88 ALA A N 1
ATOM 706 C CA . ALA A 1 88 ? -6.319 28.869 -10.303 1.00 86.44 88 ALA A CA 1
ATOM 707 C C . ALA A 1 88 ? -6.740 27.414 -10.591 1.00 86.44 88 ALA A C 1
ATOM 709 O O . ALA A 1 88 ? -7.677 26.909 -9.975 1.00 86.44 88 ALA A O 1
ATOM 710 N N . VAL A 1 89 ? -6.026 26.725 -11.486 1.00 89.50 89 VAL A N 1
ATOM 711 C CA . VAL A 1 89 ? -6.288 25.317 -11.822 1.00 89.50 89 VAL A CA 1
ATOM 712 C C . VAL A 1 89 ? -5.907 24.418 -10.647 1.00 89.50 89 VAL A C 1
ATOM 714 O O . VAL A 1 89 ? -6.667 23.519 -10.288 1.00 89.50 89 VAL A O 1
ATOM 717 N N . VAL A 1 90 ? -4.776 24.707 -9.994 1.00 88.81 90 VAL A N 1
ATOM 718 C CA . VAL A 1 90 ? -4.323 23.959 -8.811 1.00 88.81 90 VAL A CA 1
ATOM 719 C C . VAL A 1 90 ? -5.321 24.104 -7.663 1.00 88.81 90 VAL A C 1
ATOM 721 O O . VAL A 1 90 ? -5.733 23.102 -7.087 1.00 88.81 90 VAL A O 1
ATOM 724 N N . LEU A 1 91 ? -5.787 25.323 -7.372 1.00 90.06 91 LEU A N 1
ATOM 725 C CA . LEU A 1 91 ? -6.803 25.564 -6.341 1.00 90.06 91 LEU A CA 1
ATOM 726 C C . LEU A 1 91 ? -8.121 24.835 -6.635 1.00 90.06 91 LEU A C 1
ATOM 728 O O . LEU A 1 91 ? -8.721 24.271 -5.720 1.00 90.06 91 LEU A O 1
ATOM 732 N N . GLY A 1 92 ? -8.552 24.800 -7.900 1.00 92.62 92 GLY A N 1
ATOM 733 C CA . GLY A 1 92 ? -9.719 24.022 -8.318 1.00 92.62 92 GLY A CA 1
ATOM 734 C C . GLY A 1 92 ? -9.540 22.522 -8.061 1.00 92.62 92 GLY A C 1
ATOM 735 O O . GLY A 1 92 ? -10.415 21.886 -7.473 1.00 92.62 92 GLY A O 1
ATOM 736 N N . GLY A 1 93 ? -8.380 21.969 -8.427 1.00 90.56 93 GLY A N 1
ATOM 737 C CA . GLY A 1 93 ? -8.030 20.572 -8.160 1.00 90.56 93 GLY A CA 1
ATOM 738 C C . GLY A 1 93 ? -7.982 20.244 -6.666 1.00 90.56 93 GLY A C 1
ATOM 739 O O . GLY A 1 93 ? -8.541 19.233 -6.245 1.00 90.56 93 GLY A O 1
ATOM 740 N N . VAL A 1 94 ? -7.399 21.127 -5.849 1.00 91.94 94 VAL A N 1
ATOM 741 C CA . VAL A 1 94 ? -7.370 20.994 -4.382 1.00 91.94 94 VAL A CA 1
ATOM 742 C C . VAL A 1 94 ? -8.781 20.989 -3.803 1.00 91.94 94 VAL A C 1
ATOM 744 O O . VAL A 1 94 ? -9.086 20.145 -2.965 1.00 91.94 94 VAL A O 1
ATOM 747 N N . ALA A 1 95 ? -9.663 21.883 -4.257 1.00 93.94 95 ALA A N 1
ATOM 748 C CA . ALA A 1 95 ? -11.039 21.936 -3.771 1.00 93.94 95 ALA A CA 1
ATOM 749 C C . ALA A 1 95 ? -11.800 20.636 -4.079 1.00 93.94 95 ALA A C 1
ATOM 751 O O . ALA A 1 95 ? -12.460 20.077 -3.202 1.00 93.94 95 ALA A O 1
ATOM 752 N N . ILE A 1 96 ? -11.656 20.114 -5.301 1.00 95.25 96 ILE A N 1
ATOM 753 C CA . ILE A 1 96 ? -12.262 18.841 -5.712 1.00 95.25 96 ILE A CA 1
ATOM 754 C C . ILE A 1 96 ? -11.674 17.677 -4.904 1.00 95.25 96 ILE A C 1
ATOM 756 O O . ILE A 1 96 ? -12.427 16.852 -4.386 1.00 95.25 96 ILE A O 1
ATOM 760 N N . GLY A 1 97 ? -10.349 17.622 -4.750 1.00 92.69 97 GLY A N 1
ATOM 761 C CA . GLY A 1 97 ? -9.664 16.583 -3.980 1.00 92.69 97 GLY A CA 1
ATOM 762 C C . GLY A 1 97 ? -10.069 16.582 -2.505 1.00 92.69 97 GLY A C 1
ATOM 763 O O . GLY A 1 97 ? -10.328 15.520 -1.935 1.00 92.69 97 GLY A O 1
ATOM 764 N N . LEU A 1 98 ? -10.207 17.764 -1.899 1.00 93.69 98 LEU A N 1
ATOM 765 C CA . LEU A 1 98 ? -10.685 17.923 -0.527 1.00 93.69 98 LEU A CA 1
ATOM 766 C C . LEU A 1 98 ? -12.123 17.412 -0.381 1.00 93.69 98 LEU A C 1
ATOM 768 O O . LEU A 1 98 ? -12.399 16.623 0.522 1.00 93.69 98 LEU A O 1
ATOM 772 N N . LEU A 1 99 ? -13.027 17.801 -1.286 1.00 96.38 99 LEU A N 1
ATOM 773 C CA . LEU A 1 99 ? -14.413 17.322 -1.285 1.00 96.38 99 LEU A CA 1
ATOM 774 C C . LEU A 1 99 ? -14.495 15.799 -1.448 1.00 96.38 99 LEU A C 1
ATOM 776 O O . LEU A 1 99 ? -15.219 15.142 -0.699 1.00 96.38 99 LEU A O 1
ATOM 780 N N . ALA A 1 100 ? -13.728 15.226 -2.377 1.00 95.56 100 ALA A N 1
ATOM 781 C CA . ALA A 1 100 ? -13.674 13.782 -2.589 1.00 95.56 100 ALA A CA 1
ATOM 782 C C . ALA A 1 100 ? -13.146 13.043 -1.348 1.00 95.56 100 ALA A C 1
ATOM 784 O O . ALA A 1 100 ? -13.729 12.045 -0.923 1.00 95.56 100 ALA A O 1
ATOM 785 N N . THR A 1 101 ? -12.089 13.563 -0.721 1.00 93.69 101 THR A N 1
ATOM 786 C CA . THR A 1 101 ? -11.501 12.984 0.497 1.00 93.69 101 THR A CA 1
ATOM 787 C C . THR A 1 101 ? -12.482 13.030 1.664 1.00 93.69 101 THR A C 1
ATOM 789 O O . THR A 1 101 ? -12.640 12.035 2.370 1.00 93.69 101 THR A O 1
ATOM 792 N N . LEU A 1 102 ? -13.198 14.144 1.845 1.00 94.94 102 LEU A N 1
ATOM 793 C CA . LEU A 1 102 ? -14.243 14.268 2.863 1.00 94.94 102 LEU A CA 1
ATOM 794 C C . LEU A 1 102 ? -15.389 13.278 2.624 1.00 94.94 102 LEU A C 1
ATOM 796 O O . LEU A 1 102 ? -15.845 12.635 3.571 1.00 94.94 102 LEU A O 1
ATOM 800 N N . ALA A 1 103 ? -15.823 13.111 1.372 1.00 94.88 103 ALA A N 1
ATOM 801 C CA . ALA A 1 103 ? -16.871 12.159 1.014 1.00 94.88 103 ALA A CA 1
ATOM 802 C C . ALA A 1 103 ? -16.457 10.711 1.326 1.00 94.88 103 ALA A C 1
ATOM 804 O O . ALA A 1 103 ? -17.199 9.985 1.991 1.00 94.88 103 ALA A O 1
ATOM 805 N N . ILE A 1 104 ? -15.253 10.302 0.914 1.00 94.31 104 ILE A N 1
ATOM 806 C CA . ILE A 1 104 ? -14.707 8.970 1.217 1.00 94.31 104 ILE A CA 1
ATOM 807 C C . ILE A 1 104 ? -14.549 8.791 2.729 1.00 94.31 104 ILE A C 1
ATOM 809 O O . ILE A 1 104 ? -14.949 7.758 3.267 1.00 94.31 104 ILE A O 1
ATOM 813 N N . GLY A 1 105 ? -14.028 9.801 3.428 1.00 92.06 105 GLY A N 1
ATOM 814 C CA . GLY A 1 105 ? -13.890 9.792 4.882 1.00 92.06 105 GLY A CA 1
ATOM 815 C C . GLY A 1 105 ? -15.226 9.534 5.577 1.00 92.06 105 GLY A C 1
ATOM 816 O O . GLY A 1 105 ? -15.315 8.653 6.431 1.00 92.06 105 GLY A O 1
ATOM 817 N N . PHE A 1 106 ? -16.290 10.222 5.158 1.00 92.50 106 PHE A N 1
ATOM 818 C CA . PHE A 1 106 ? -17.634 10.016 5.697 1.00 92.50 106 PHE A CA 1
ATOM 819 C C . PHE A 1 106 ? -18.141 8.581 5.482 1.00 92.50 106 PHE A C 1
ATOM 821 O O . PHE A 1 106 ? -18.662 7.961 6.412 1.00 92.50 106 PHE A O 1
ATOM 828 N N . VAL A 1 107 ? -17.934 8.019 4.285 1.00 90.06 107 VAL A N 1
ATOM 829 C CA . VAL A 1 107 ? -18.285 6.621 3.980 1.00 90.06 107 VAL A CA 1
ATOM 830 C C . VAL A 1 107 ? -17.523 5.655 4.889 1.00 90.06 107 VAL A C 1
ATOM 832 O O . VAL A 1 107 ? -18.130 4.753 5.469 1.00 90.06 107 VAL A O 1
ATOM 835 N N . VAL A 1 108 ? -16.214 5.854 5.064 1.00 87.06 108 VAL A N 1
ATOM 836 C CA . VAL A 1 108 ? -15.377 5.005 5.924 1.00 87.06 108 VAL A CA 1
ATOM 837 C C . VAL A 1 108 ? -15.844 5.067 7.375 1.00 87.06 108 VAL A C 1
ATOM 839 O O . VAL A 1 108 ? -16.028 4.012 7.980 1.00 87.06 108 VAL A O 1
ATOM 842 N N . PHE A 1 109 ? -16.109 6.256 7.924 1.00 86.56 109 PHE A N 1
ATOM 843 C CA . PHE A 1 109 ? -16.624 6.397 9.292 1.00 86.56 109 PHE A CA 1
ATOM 844 C C . PHE A 1 109 ? -17.955 5.660 9.483 1.00 86.56 109 PHE A C 1
ATOM 846 O O . PHE A 1 109 ? -18.146 4.975 10.492 1.00 86.56 109 PHE A O 1
ATOM 853 N N . PHE A 1 110 ? -18.854 5.733 8.498 1.00 83.81 110 PHE A N 1
ATOM 854 C CA . PHE A 1 110 ? -20.141 5.041 8.554 1.00 83.81 110 PHE A CA 1
ATOM 855 C C . PHE A 1 110 ? -19.993 3.512 8.505 1.00 83.81 110 PHE A C 1
ATOM 857 O O . PHE A 1 110 ? -20.674 2.789 9.237 1.00 83.81 110 PHE A O 1
ATOM 864 N N . VAL A 1 111 ? -19.083 3.005 7.667 1.00 81.31 111 VAL A N 1
ATOM 865 C CA . VAL A 1 111 ? -18.791 1.569 7.533 1.00 81.31 111 VAL A CA 1
ATOM 866 C C . VAL A 1 111 ? -18.068 1.030 8.771 1.00 81.31 111 VAL A C 1
ATOM 868 O O . VAL A 1 111 ? -18.414 -0.042 9.273 1.00 81.31 111 VAL A O 1
ATOM 871 N N . GLN A 1 112 ? -17.107 1.782 9.312 1.00 77.56 112 GLN A N 1
ATOM 872 C CA . GLN A 1 112 ? -16.315 1.389 10.477 1.00 77.56 112 GLN A CA 1
ATOM 873 C C . GLN A 1 112 ? -17.174 1.261 11.741 1.00 77.56 112 GLN A C 1
ATOM 875 O O . GLN A 1 112 ? -16.964 0.336 12.524 1.00 77.56 112 GLN A O 1
ATOM 880 N N . ALA A 1 113 ? -18.196 2.109 11.901 1.00 68.69 113 ALA A N 1
ATOM 881 C CA . ALA A 1 113 ? -19.121 2.051 13.034 1.00 68.69 113 ALA A CA 1
ATOM 882 C C . ALA A 1 113 ? -19.963 0.757 13.093 1.00 68.69 113 ALA A C 1
ATOM 884 O O . ALA A 1 113 ? -20.464 0.405 14.159 1.00 68.69 113 ALA A O 1
ATOM 885 N N . LYS A 1 114 ? -20.124 0.035 11.972 1.00 66.81 114 LYS A N 1
ATOM 886 C CA . LYS A 1 114 ? -20.966 -1.175 11.878 1.00 66.81 114 LYS A CA 1
ATOM 887 C C . LYS A 1 114 ? -20.186 -2.493 11.792 1.00 66.81 114 LYS A C 1
ATOM 889 O O . LYS A 1 114 ? -20.804 -3.555 11.692 1.00 66.81 114 LYS A O 1
ATOM 894 N N . LEU A 1 115 ? -18.852 -2.468 11.814 1.00 63.00 115 LEU A N 1
ATOM 895 C CA . LEU A 1 115 ? -18.034 -3.660 11.573 1.00 63.00 115 LEU A CA 1
ATOM 896 C C . LEU A 1 115 ? -17.659 -4.394 12.876 1.00 63.00 115 LEU A C 1
ATOM 898 O O . LEU A 1 115 ? -16.998 -3.820 13.741 1.00 63.00 115 LEU A O 1
ATOM 902 N N . PRO A 1 116 ? -17.997 -5.693 13.022 1.00 72.00 116 PRO A N 1
ATOM 903 C CA . PRO A 1 116 ? -17.555 -6.483 14.167 1.00 72.00 116 PRO A CA 1
ATOM 904 C C . PRO A 1 116 ? -16.027 -6.635 14.148 1.00 72.00 116 PRO A C 1
ATOM 906 O O . PRO A 1 116 ? -15.455 -7.107 13.161 1.00 72.00 116 PRO A O 1
ATOM 909 N N . HIS A 1 117 ? -15.367 -6.292 15.259 1.00 66.75 117 HIS A N 1
ATOM 910 C CA . HIS A 1 117 ? -13.902 -6.197 15.386 1.00 66.75 117 HIS A CA 1
ATOM 911 C C . HIS A 1 117 ? -13.120 -7.426 14.880 1.00 66.75 117 HIS A C 1
ATOM 913 O O . HIS A 1 117 ? -12.013 -7.284 14.366 1.00 66.75 117 HIS A O 1
ATOM 919 N N . LYS A 1 118 ? -13.704 -8.631 14.955 1.00 68.38 118 LYS A N 1
ATOM 920 C CA . LYS A 1 118 ? -13.089 -9.868 14.440 1.00 68.38 118 LYS A CA 1
ATOM 921 C C . LYS A 1 118 ? -12.962 -9.891 12.913 1.00 68.38 118 LYS A C 1
ATOM 923 O O . LYS A 1 118 ? -11.957 -10.363 12.395 1.00 68.38 118 LYS A O 1
ATOM 928 N N . LYS A 1 119 ? -13.961 -9.374 12.189 1.00 72.50 119 LYS A N 1
ATOM 929 C CA . LYS A 1 119 ? -13.937 -9.335 10.718 1.00 72.50 119 LYS A CA 1
ATOM 930 C C . LYS A 1 119 ? -12.930 -8.309 10.216 1.00 72.50 119 LYS A C 1
ATOM 932 O O . LYS A 1 119 ? -12.222 -8.591 9.260 1.00 72.50 119 LYS A O 1
ATOM 937 N N . MET A 1 120 ? -12.820 -7.167 10.899 1.00 75.94 120 MET A N 1
ATOM 938 C CA . MET A 1 120 ? -11.841 -6.134 10.557 1.00 75.94 120 MET A CA 1
ATOM 939 C C . MET A 1 120 ? -10.412 -6.687 10.587 1.00 75.94 120 MET A C 1
ATOM 941 O O . MET A 1 120 ? -9.670 -6.461 9.645 1.00 75.94 120 MET A O 1
ATOM 945 N N . LEU A 1 121 ? -10.065 -7.476 11.609 1.00 76.94 121 LEU A N 1
ATOM 946 C CA . LEU A 1 121 ? -8.733 -8.069 11.757 1.00 76.94 121 LEU A CA 1
ATOM 947 C C . LEU A 1 121 ? -8.380 -9.056 10.633 1.00 76.94 121 LEU A C 1
ATOM 949 O O . LEU A 1 121 ? -7.249 -9.084 10.155 1.00 76.94 121 LEU A O 1
ATOM 953 N N . ILE A 1 122 ? -9.356 -9.863 10.206 1.00 77.12 122 ILE A N 1
ATOM 954 C CA . ILE A 1 122 ? -9.180 -10.797 9.087 1.00 77.12 122 ILE A CA 1
ATOM 955 C C . ILE A 1 122 ? -9.013 -10.010 7.789 1.00 77.12 122 ILE A C 1
ATOM 957 O O . ILE A 1 122 ? -8.091 -10.283 7.029 1.00 77.12 122 ILE A O 1
ATOM 961 N N . VAL A 1 123 ? -9.860 -9.005 7.554 1.00 81.25 123 VAL A N 1
ATOM 962 C CA . VAL A 1 123 ? -9.786 -8.161 6.355 1.00 81.25 123 VAL A CA 1
ATOM 963 C C . VAL A 1 123 ? -8.449 -7.426 6.291 1.00 81.25 123 VAL A C 1
ATOM 965 O O . VAL A 1 123 ? -7.790 -7.478 5.259 1.00 81.25 123 VAL A O 1
ATOM 968 N N . THR A 1 124 ? -7.995 -6.800 7.381 1.00 82.44 124 THR A N 1
ATOM 969 C CA . THR A 1 124 ? -6.690 -6.122 7.404 1.00 82.44 124 THR A CA 1
ATOM 970 C C . THR A 1 124 ? -5.539 -7.107 7.222 1.00 82.44 124 THR A C 1
ATOM 972 O O . THR A 1 124 ? -4.605 -6.798 6.491 1.00 82.44 124 THR A O 1
ATOM 975 N N . GLY A 1 125 ? -5.617 -8.310 7.800 1.00 84.00 125 GLY A N 1
ATOM 976 C CA . GLY A 1 125 ? -4.642 -9.378 7.564 1.00 84.00 125 GLY A CA 1
ATOM 977 C C . GLY A 1 125 ? -4.570 -9.801 6.094 1.00 84.00 125 GLY A C 1
ATOM 978 O O . GLY A 1 125 ? -3.481 -9.865 5.528 1.00 84.00 125 GLY A O 1
ATOM 979 N N . VAL A 1 126 ? -5.719 -10.021 5.445 1.00 85.12 126 VAL A N 1
ATOM 980 C CA . VAL A 1 126 ? -5.796 -10.354 4.010 1.00 85.12 126 VAL A CA 1
ATOM 981 C C . VAL A 1 126 ? -5.240 -9.217 3.151 1.00 85.12 126 VAL A C 1
ATOM 983 O O . VAL A 1 126 ? -4.473 -9.476 2.227 1.00 85.12 126 VAL A O 1
ATOM 986 N N . MET A 1 127 ? -5.554 -7.962 3.480 1.00 88.50 127 MET A N 1
ATOM 987 C CA . MET A 1 127 ? -5.014 -6.795 2.774 1.00 88.50 127 MET A CA 1
ATOM 988 C C . MET A 1 127 ? -3.489 -6.703 2.898 1.00 88.50 127 MET A C 1
ATOM 990 O O . MET A 1 127 ? -2.813 -6.463 1.903 1.00 88.50 127 MET A O 1
ATOM 994 N N . ILE A 1 128 ? -2.929 -6.957 4.085 1.00 89.75 128 ILE A N 1
ATOM 995 C CA . ILE A 1 128 ? -1.472 -7.002 4.291 1.00 89.75 128 ILE A CA 1
ATOM 996 C C . ILE A 1 128 ? -0.836 -8.116 3.444 1.00 89.75 128 ILE A C 1
ATOM 998 O O . ILE A 1 128 ? 0.198 -7.894 2.81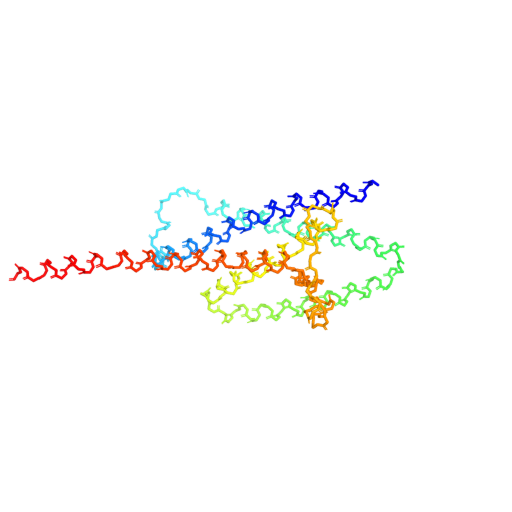6 1.00 89.75 128 ILE A O 1
ATOM 1002 N N . CYS A 1 129 ? -1.472 -9.288 3.363 1.00 88.31 129 CYS A N 1
ATOM 1003 C CA . CYS A 1 129 ? -1.009 -10.376 2.496 1.00 88.31 129 CYS A CA 1
ATOM 1004 C C . CYS A 1 129 ? -1.039 -9.978 1.014 1.00 88.31 129 CYS A C 1
ATOM 1006 O O . CYS A 1 129 ? -0.102 -10.278 0.280 1.00 88.31 129 CYS A O 1
ATOM 1008 N N . ALA A 1 130 ? -2.089 -9.280 0.574 1.00 90.75 130 ALA A N 1
ATOM 1009 C CA . ALA A 1 130 ? -2.192 -8.788 -0.796 1.00 90.75 130 ALA A CA 1
ATOM 1010 C C . ALA A 1 130 ? -1.071 -7.787 -1.124 1.00 90.75 130 ALA A C 1
ATOM 1012 O O . ALA A 1 130 ? -0.430 -7.910 -2.166 1.00 90.75 130 ALA A O 1
ATOM 1013 N N . VAL A 1 131 ? -0.777 -6.855 -0.210 1.00 92.00 131 VAL A N 1
ATOM 1014 C CA . VAL A 1 131 ? 0.336 -5.900 -0.352 1.00 92.00 131 VAL A CA 1
ATOM 1015 C C . VAL A 1 131 ? 1.681 -6.621 -0.410 1.00 92.00 131 VAL A C 1
ATOM 1017 O O . VAL A 1 131 ? 2.519 -6.282 -1.241 1.00 92.00 131 VAL A O 1
ATOM 1020 N N . LEU A 1 132 ? 1.891 -7.648 0.417 1.00 92.62 132 LEU A N 1
ATOM 1021 C CA . LEU A 1 132 ? 3.106 -8.461 0.368 1.00 92.62 132 LEU A CA 1
ATOM 1022 C C . LEU A 1 132 ? 3.290 -9.115 -1.008 1.00 92.62 132 LEU A C 1
ATOM 1024 O O . LEU A 1 132 ? 4.365 -9.017 -1.593 1.00 92.62 132 LEU A O 1
ATOM 1028 N N . ILE A 1 133 ? 2.244 -9.750 -1.541 1.00 90.44 133 ILE A N 1
ATOM 1029 C CA . ILE A 1 133 ? 2.278 -10.392 -2.863 1.00 90.44 133 ILE A CA 1
ATOM 1030 C C . ILE A 1 133 ? 2.556 -9.355 -3.961 1.00 90.44 133 ILE A C 1
ATOM 1032 O O . ILE A 1 133 ? 3.365 -9.595 -4.859 1.00 90.44 133 ILE A O 1
ATOM 1036 N N . GLN A 1 134 ? 1.931 -8.182 -3.876 1.00 92.81 134 GLN A N 1
ATOM 1037 C CA . GLN A 1 134 ? 2.169 -7.076 -4.802 1.00 92.81 134 GLN A CA 1
ATOM 1038 C C . GLN A 1 134 ? 3.629 -6.594 -4.749 1.00 92.81 134 GLN A C 1
ATOM 1040 O O . GLN A 1 134 ? 4.249 -6.411 -5.797 1.00 92.81 134 GLN A O 1
ATOM 1045 N N . MET A 1 135 ? 4.193 -6.415 -3.548 1.00 92.88 135 MET A N 1
ATOM 1046 C CA . MET A 1 135 ? 5.590 -6.001 -3.365 1.00 92.88 135 MET A CA 1
ATOM 1047 C C . MET A 1 135 ? 6.553 -7.032 -3.951 1.00 92.88 135 MET A C 1
ATOM 1049 O O . MET A 1 135 ? 7.452 -6.659 -4.695 1.00 92.88 135 MET A O 1
ATOM 1053 N N . VAL A 1 136 ? 6.329 -8.323 -3.692 1.00 92.81 136 VAL A N 1
ATOM 1054 C CA . VAL A 1 136 ? 7.151 -9.411 -4.244 1.00 92.81 136 VAL A CA 1
ATOM 1055 C C . VAL A 1 136 ? 7.148 -9.390 -5.775 1.00 92.81 136 VAL A C 1
ATOM 1057 O O . VAL A 1 136 ? 8.210 -9.500 -6.382 1.00 92.81 136 VAL A O 1
ATOM 1060 N N . GLY A 1 137 ? 5.984 -9.196 -6.401 1.00 90.56 137 GLY A N 1
ATOM 1061 C CA . GLY A 1 137 ? 5.872 -9.107 -7.860 1.00 90.56 137 GLY A CA 1
ATOM 1062 C C . GLY A 1 137 ? 6.625 -7.915 -8.452 1.00 90.56 137 GLY A C 1
ATOM 1063 O O . GLY A 1 137 ? 7.375 -8.073 -9.416 1.00 90.56 137 GLY A O 1
ATOM 1064 N N . LYS A 1 138 ? 6.497 -6.732 -7.835 1.00 91.50 138 LYS A N 1
ATOM 1065 C CA . LYS A 1 138 ? 7.255 -5.540 -8.248 1.00 91.50 138 LYS A CA 1
ATOM 1066 C C . LYS A 1 138 ? 8.760 -5.727 -8.068 1.00 91.50 138 LYS A C 1
ATOM 1068 O O . LYS A 1 138 ? 9.504 -5.466 -9.007 1.00 91.50 138 LYS A O 1
ATOM 1073 N N . THR A 1 139 ? 9.215 -6.237 -6.925 1.00 92.38 139 THR A N 1
ATOM 1074 C CA . THR A 1 139 ? 10.645 -6.492 -6.684 1.00 92.38 139 THR A CA 1
ATOM 1075 C C . THR A 1 139 ? 11.213 -7.510 -7.670 1.00 92.38 139 THR A C 1
ATOM 1077 O O . THR A 1 139 ? 12.302 -7.292 -8.194 1.00 92.38 139 THR A O 1
ATOM 1080 N N . ALA A 1 140 ? 10.477 -8.582 -7.982 1.00 91.25 140 ALA A N 1
ATOM 1081 C CA . ALA A 1 140 ? 10.891 -9.559 -8.989 1.00 91.25 140 ALA A CA 1
ATOM 1082 C C . ALA A 1 140 ? 11.049 -8.915 -10.375 1.00 91.25 140 ALA A C 1
ATOM 1084 O O . ALA A 1 140 ? 12.043 -9.154 -11.056 1.00 91.25 140 ALA A O 1
ATOM 1085 N N . HIS A 1 141 ? 10.123 -8.036 -10.765 1.00 90.31 141 HIS A N 1
ATOM 1086 C CA . HIS A 1 141 ? 10.237 -7.293 -12.017 1.00 90.31 141 HIS A CA 1
ATOM 1087 C C . HIS A 1 141 ? 11.444 -6.347 -12.033 1.00 90.31 141 HIS A C 1
ATOM 1089 O O . HIS A 1 141 ? 12.183 -6.326 -13.011 1.00 90.31 141 HIS A O 1
ATOM 1095 N N . VAL A 1 142 ? 11.705 -5.596 -10.959 1.00 90.00 142 VAL A N 1
ATOM 1096 C CA . VAL A 1 142 ? 12.892 -4.721 -10.905 1.00 90.00 142 VAL A CA 1
ATOM 1097 C C . VAL A 1 142 ? 14.183 -5.550 -10.958 1.00 90.00 142 VAL A C 1
ATOM 1099 O O . VAL A 1 142 ? 15.110 -5.183 -11.675 1.00 90.00 142 VAL A O 1
ATOM 1102 N N . MET A 1 143 ? 14.229 -6.721 -10.309 1.00 90.25 143 MET A N 1
ATOM 1103 C CA . MET A 1 143 ? 15.347 -7.670 -10.433 1.00 90.25 143 MET A CA 1
ATOM 1104 C C . MET A 1 143 ? 15.553 -8.178 -11.869 1.00 90.25 143 MET A C 1
ATOM 1106 O O . MET A 1 143 ? 16.691 -8.404 -12.284 1.00 90.25 143 MET A O 1
ATOM 1110 N N . GLN A 1 144 ? 14.470 -8.353 -12.629 1.00 90.12 144 GLN A N 1
ATOM 1111 C CA . GLN A 1 144 ? 14.521 -8.692 -14.052 1.00 90.12 144 GLN A CA 1
ATOM 1112 C C . GLN A 1 144 ? 15.063 -7.527 -14.894 1.00 90.12 144 GLN A C 1
ATOM 1114 O O . GLN A 1 144 ? 15.892 -7.756 -15.773 1.00 90.12 144 GLN A O 1
ATOM 1119 N N . VAL A 1 145 ? 14.671 -6.283 -14.592 1.00 88.25 145 VAL A N 1
ATOM 1120 C CA . VAL A 1 145 ? 15.151 -5.069 -15.286 1.00 88.25 145 VAL A CA 1
ATOM 1121 C C . VAL A 1 145 ? 16.666 -4.891 -15.140 1.00 88.25 145 VAL A C 1
ATOM 1123 O O . VAL A 1 145 ? 17.344 -4.620 -16.130 1.00 88.25 145 VAL A O 1
ATOM 1126 N N . ILE A 1 146 ? 17.221 -5.130 -13.947 1.00 89.56 146 ILE A N 1
ATOM 1127 C CA . ILE A 1 146 ? 18.675 -5.041 -13.696 1.00 89.56 146 ILE A CA 1
ATOM 1128 C C . ILE A 1 146 ? 19.458 -6.296 -14.119 1.00 89.56 146 ILE A C 1
ATOM 1130 O O . ILE A 1 146 ? 20.672 -6.366 -13.922 1.00 89.56 146 ILE A O 1
ATOM 1134 N N . GLY A 1 147 ? 18.785 -7.307 -14.679 1.00 86.69 147 GLY A N 1
ATOM 1135 C CA . GLY A 1 147 ? 19.408 -8.538 -15.173 1.00 86.69 147 GLY A CA 1
ATOM 1136 C C . GLY A 1 147 ? 19.857 -9.525 -14.089 1.00 86.69 147 GLY A C 1
ATOM 1137 O O . GLY A 1 147 ? 20.640 -10.427 -14.377 1.00 86.69 147 GLY A O 1
ATOM 1138 N N . TRP A 1 148 ? 19.387 -9.380 -12.847 1.00 87.81 148 TRP A N 1
ATOM 1139 C CA . TRP A 1 148 ? 19.689 -10.310 -11.746 1.00 87.81 148 TRP A CA 1
ATOM 1140 C C . TRP A 1 148 ? 18.801 -11.555 -11.754 1.00 87.81 148 TRP A C 1
ATOM 1142 O O . TRP A 1 148 ? 19.125 -12.553 -11.113 1.00 87.81 148 TRP A O 1
ATOM 1152 N N . MET A 1 149 ? 17.682 -11.502 -12.475 1.00 88.00 149 MET A N 1
ATOM 1153 C CA . MET A 1 149 ? 16.730 -12.597 -12.596 1.00 88.00 149 MET A CA 1
ATOM 1154 C C . MET A 1 149 ? 16.441 -12.881 -14.075 1.00 88.00 149 MET A C 1
ATOM 1156 O O . MET A 1 149 ? 16.243 -11.936 -14.842 1.00 88.00 149 MET A O 1
ATOM 1160 N N . PRO A 1 150 ? 16.403 -14.159 -14.494 1.00 84.88 150 PRO A N 1
ATOM 1161 C CA . PRO A 1 150 ? 16.010 -14.507 -15.850 1.00 84.88 150 PRO A CA 1
ATOM 1162 C C . PRO A 1 150 ? 14.554 -14.107 -16.123 1.00 84.88 150 PRO A C 1
ATOM 1164 O O . PRO A 1 150 ? 13.728 -13.988 -15.215 1.00 84.88 150 PRO A O 1
ATOM 1167 N N . ILE A 1 151 ? 14.254 -13.880 -17.401 1.00 87.06 151 ILE A N 1
ATOM 1168 C CA . ILE A 1 151 ? 12.928 -13.482 -17.870 1.00 87.06 151 ILE A CA 1
ATOM 1169 C C . ILE A 1 151 ? 12.399 -14.601 -18.757 1.00 87.06 151 ILE A C 1
ATOM 1171 O O . ILE A 1 151 ? 12.763 -14.691 -19.930 1.00 87.06 151 ILE A O 1
ATOM 1175 N N . HIS A 1 152 ? 11.518 -15.438 -18.214 1.00 86.69 152 HIS A N 1
ATOM 1176 C CA . HIS A 1 152 ? 10.788 -16.425 -19.005 1.00 86.69 152 HIS A CA 1
ATOM 1177 C C . HIS A 1 152 ? 9.322 -15.991 -19.149 1.00 86.69 152 HIS A C 1
ATOM 1179 O O . HIS A 1 152 ? 8.505 -16.265 -18.263 1.00 86.69 152 HIS A O 1
ATOM 1185 N N . PRO A 1 153 ? 8.962 -15.294 -20.246 1.00 84.06 153 PRO A N 1
ATOM 1186 C CA . PRO A 1 153 ? 7.615 -14.774 -20.426 1.00 84.06 153 PRO A CA 1
ATOM 1187 C C . PRO A 1 153 ? 6.616 -15.892 -20.741 1.00 84.06 153 PRO A C 1
ATOM 1189 O O . PRO A 1 153 ? 6.837 -16.746 -21.606 1.00 84.06 153 PRO A O 1
ATOM 1192 N N . ILE A 1 154 ? 5.469 -15.849 -20.072 1.00 83.00 154 ILE A N 1
ATOM 1193 C CA . ILE A 1 154 ? 4.350 -16.763 -20.276 1.00 83.00 154 ILE A CA 1
ATOM 1194 C C . ILE A 1 154 ? 3.459 -16.182 -21.373 1.00 83.00 154 ILE A C 1
ATOM 1196 O O . ILE A 1 154 ? 2.559 -15.396 -21.098 1.00 83.00 154 ILE A O 1
ATOM 1200 N N . ARG A 1 155 ? 3.711 -16.564 -22.629 1.00 79.50 155 ARG A N 1
ATOM 1201 C CA . ARG A 1 155 ? 3.048 -15.969 -23.808 1.00 79.50 155 ARG A CA 1
ATOM 1202 C C . ARG A 1 155 ? 1.516 -15.999 -23.734 1.00 79.50 155 ARG A C 1
ATOM 1204 O O . ARG A 1 155 ? 0.885 -14.974 -23.930 1.00 79.50 155 ARG A O 1
ATOM 1211 N N . TRP A 1 156 ? 0.930 -17.136 -23.354 1.00 80.06 156 TRP A N 1
ATOM 1212 C CA . TRP A 1 156 ? -0.531 -17.279 -23.253 1.00 80.06 156 TRP A CA 1
ATOM 1213 C C . TRP A 1 156 ? -1.158 -16.437 -22.133 1.00 80.06 156 TRP A C 1
ATOM 1215 O O . TRP A 1 156 ? -2.322 -16.060 -22.214 1.00 80.06 156 TRP A O 1
ATOM 1225 N N . LEU A 1 157 ? -0.395 -16.151 -21.076 1.00 77.81 157 LEU A N 1
ATOM 1226 C CA . LEU A 1 157 ? -0.855 -15.340 -19.956 1.00 77.81 157 LEU A CA 1
ATOM 1227 C C . LEU A 1 157 ? -0.597 -13.852 -20.209 1.00 77.81 157 LEU A C 1
ATOM 1229 O O . LEU A 1 157 ? -1.357 -13.026 -19.723 1.00 77.81 157 LEU A O 1
ATOM 1233 N N . ALA A 1 158 ? 0.431 -13.511 -20.989 1.00 75.44 158 ALA A N 1
ATOM 1234 C CA . ALA A 1 158 ? 0.723 -12.143 -21.404 1.00 75.44 158 ALA A CA 1
ATOM 1235 C C . ALA A 1 158 ? -0.407 -11.551 -22.259 1.00 75.44 158 ALA A C 1
ATOM 1237 O O . ALA A 1 158 ? -0.740 -10.385 -22.081 1.00 75.44 158 ALA A O 1
ATOM 1238 N N . ASP A 1 159 ? -1.038 -12.364 -23.109 1.00 75.88 159 ASP A N 1
ATOM 1239 C CA . ASP A 1 159 ? -2.198 -11.938 -23.904 1.00 75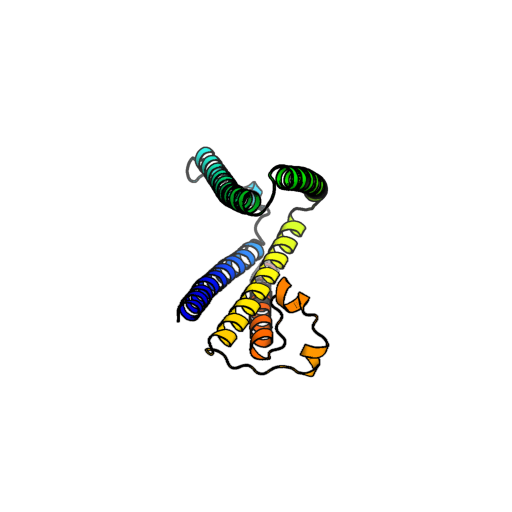.88 159 ASP A CA 1
ATOM 1240 C C . ASP A 1 159 ? -3.479 -11.797 -23.056 1.00 75.88 159 ASP A C 1
ATOM 1242 O O . ASP A 1 159 ? -4.383 -11.039 -23.404 1.00 75.88 159 ASP A O 1
ATOM 1246 N N . LEU A 1 160 ? -3.562 -12.517 -21.929 1.00 79.94 160 LEU A N 1
ATOM 1247 C CA . LEU A 1 160 ? -4.713 -12.495 -21.021 1.00 79.94 160 LEU A CA 1
ATOM 1248 C C . LEU A 1 160 ? -4.598 -11.410 -19.938 1.00 79.94 160 LEU A C 1
ATOM 1250 O O . LEU A 1 160 ? -5.618 -10.890 -19.485 1.00 79.94 160 LEU A O 1
ATOM 1254 N N . LEU A 1 161 ? -3.379 -11.090 -19.490 1.00 81.00 161 LEU A N 1
ATOM 1255 C CA . LEU A 1 161 ? -3.115 -10.115 -18.432 1.00 81.00 161 LEU A CA 1
ATOM 1256 C C . LEU A 1 161 ? -3.209 -8.688 -18.983 1.00 81.00 161 LEU A C 1
ATOM 1258 O O . LEU A 1 161 ? -2.372 -8.275 -19.786 1.00 81.00 161 LEU A O 1
ATOM 1262 N N . PRO A 1 162 ? -4.161 -7.875 -18.501 1.00 83.31 162 PRO A N 1
ATOM 1263 C CA . PRO A 1 162 ? -4.210 -6.472 -18.871 1.00 83.31 162 PRO A CA 1
ATOM 1264 C C . PRO A 1 162 ? -2.988 -5.722 -18.334 1.00 83.31 162 PRO A C 1
ATOM 1266 O O . PRO A 1 162 ? -2.516 -6.002 -17.232 1.00 83.31 162 PRO A O 1
ATOM 1269 N N . TYR A 1 163 ? -2.552 -4.674 -19.033 1.00 78.44 163 TYR A N 1
ATOM 1270 C CA . TYR A 1 163 ? -1.443 -3.820 -18.580 1.00 78.44 163 TYR A CA 1
ATOM 1271 C C . TYR A 1 163 ? -1.643 -3.259 -17.157 1.00 78.44 163 TYR A C 1
ATOM 1273 O O . TYR A 1 163 ? -0.698 -3.162 -16.370 1.00 78.44 163 TYR A O 1
ATOM 1281 N N . TRP A 1 164 ? -2.892 -2.953 -16.783 1.00 84.88 164 TRP A N 1
ATOM 1282 C CA . TRP A 1 164 ? -3.212 -2.474 -15.439 1.00 84.88 164 TRP A CA 1
ATOM 1283 C C . TRP A 1 164 ? -2.902 -3.508 -14.349 1.00 84.88 164 TRP A C 1
ATOM 1285 O O . TRP A 1 164 ? -2.603 -3.120 -13.226 1.00 84.88 164 TRP A O 1
ATOM 1295 N N . ALA A 1 165 ? -2.906 -4.809 -14.645 1.00 83.62 165 ALA A N 1
ATOM 1296 C CA . ALA A 1 165 ? -2.600 -5.832 -13.650 1.00 83.62 165 ALA A CA 1
ATOM 1297 C C . ALA A 1 165 ? -1.126 -5.775 -13.207 1.00 83.62 165 ALA A C 1
ATOM 1299 O O . ALA A 1 165 ? -0.836 -5.902 -12.016 1.00 83.62 165 ALA A O 1
ATOM 1300 N N . GLY A 1 166 ? -0.205 -5.474 -14.127 1.00 80.19 166 GLY A N 1
ATOM 1301 C CA . GLY A 1 166 ? 1.199 -5.219 -13.791 1.00 80.19 166 GLY A CA 1
ATOM 1302 C C . GLY A 1 166 ? 1.369 -3.955 -12.949 1.00 80.19 166 GLY A C 1
ATOM 1303 O O . GLY A 1 166 ? 2.010 -3.977 -11.901 1.00 80.19 166 GLY A O 1
ATOM 1304 N N . MET A 1 167 ? 0.719 -2.860 -13.348 1.00 82.00 167 MET A N 1
ATOM 1305 C CA . MET A 1 167 ? 0.827 -1.571 -12.653 1.00 82.00 167 MET A CA 1
ATOM 1306 C C . MET A 1 167 ? 0.226 -1.602 -11.237 1.00 82.00 167 MET A C 1
ATOM 1308 O O . MET A 1 167 ? 0.851 -1.137 -10.278 1.00 82.00 167 MET A O 1
ATOM 1312 N N . TRP A 1 168 ? -0.978 -2.161 -11.104 1.00 79.75 168 TRP A N 1
ATOM 1313 C CA . TRP A 1 168 ? -1.754 -2.132 -9.866 1.00 79.75 168 TRP A CA 1
ATOM 1314 C C . TRP A 1 168 ? -1.439 -3.304 -8.949 1.00 79.75 168 TRP A C 1
ATOM 1316 O O . TRP A 1 168 ? -1.363 -3.105 -7.745 1.00 79.75 168 TRP A O 1
ATOM 1326 N N . PHE A 1 169 ? -1.211 -4.506 -9.476 1.00 83.00 169 PHE A N 1
ATOM 1327 C CA . PHE A 1 169 ? -1.021 -5.713 -8.661 1.00 83.00 169 PHE A CA 1
ATOM 1328 C C . PHE A 1 169 ? 0.409 -6.261 -8.708 1.00 83.00 169 PHE A C 1
ATOM 1330 O O . PHE A 1 169 ? 0.706 -7.235 -8.019 1.00 83.00 169 PHE A O 1
ATOM 1337 N N . GLY A 1 170 ? 1.311 -5.642 -9.479 1.00 82.44 170 GLY A N 1
ATOM 1338 C CA . GLY A 1 170 ? 2.666 -6.167 -9.665 1.00 82.44 170 GLY A CA 1
ATOM 1339 C C . GLY A 1 170 ? 2.666 -7.529 -10.362 1.00 82.44 170 GLY A C 1
ATOM 1340 O O . GLY A 1 170 ? 3.595 -8.306 -10.172 1.00 82.44 170 GLY A O 1
ATOM 1341 N N . LEU A 1 171 ? 1.597 -7.855 -11.100 1.00 83.38 171 LEU A N 1
ATOM 1342 C CA . LEU A 1 171 ? 1.452 -9.119 -11.815 1.00 83.38 171 LEU A CA 1
ATOM 1343 C C . LEU A 1 171 ? 2.119 -8.999 -13.181 1.00 83.38 171 LEU A C 1
ATOM 1345 O O . LEU A 1 171 ? 1.556 -8.428 -14.115 1.00 83.38 171 LEU A O 1
ATOM 1349 N N . TYR A 1 172 ? 3.318 -9.555 -13.290 1.00 82.25 172 TYR A N 1
ATOM 1350 C CA . TYR A 1 172 ? 4.044 -9.655 -14.549 1.00 82.25 172 TYR A CA 1
ATOM 1351 C C . TYR A 1 172 ? 3.935 -11.082 -15.074 1.00 82.25 172 TYR A C 1
ATOM 1353 O O . TYR A 1 172 ? 4.061 -12.036 -14.309 1.00 82.25 172 TYR A O 1
ATOM 1361 N N . ALA A 1 173 ? 3.682 -11.235 -16.377 1.00 82.06 173 ALA A N 1
ATOM 1362 C CA . ALA A 1 173 ? 3.513 -12.531 -17.036 1.00 82.06 173 ALA A CA 1
ATOM 1363 C C . ALA A 1 173 ? 4.856 -13.273 -17.202 1.00 82.06 173 ALA A C 1
ATOM 1365 O O . ALA A 1 173 ? 5.234 -13.654 -18.309 1.00 82.06 173 ALA A O 1
ATOM 1366 N N . THR A 1 174 ? 5.599 -13.452 -16.111 1.00 87.19 174 THR A N 1
ATOM 1367 C CA . THR A 1 174 ? 6.877 -14.165 -16.041 1.00 87.19 174 THR A CA 1
ATOM 1368 C C . THR A 1 174 ? 6.772 -15.311 -15.043 1.00 87.19 174 THR A C 1
ATOM 1370 O O . THR A 1 174 ? 6.094 -15.203 -14.016 1.00 87.19 174 THR A O 1
ATOM 1373 N N . TRP A 1 175 ? 7.424 -16.434 -15.350 1.00 87.00 175 TRP A N 1
ATOM 1374 C CA . TRP A 1 175 ? 7.411 -17.610 -14.476 1.00 87.00 175 TRP A CA 1
ATOM 1375 C C . TRP A 1 175 ? 8.000 -17.310 -13.101 1.00 87.00 175 TRP A C 1
ATOM 1377 O O . TRP A 1 175 ? 7.460 -17.751 -12.089 1.00 87.00 175 TRP A O 1
ATOM 1387 N N . GLU A 1 176 ? 9.077 -16.533 -13.058 1.00 87.25 176 GLU A N 1
ATOM 1388 C CA . GLU A 1 176 ? 9.760 -16.167 -11.825 1.00 87.25 176 GLU A CA 1
ATOM 1389 C C . GLU A 1 176 ? 8.897 -15.252 -10.954 1.00 87.25 176 GLU A C 1
ATOM 1391 O O . GLU A 1 176 ? 8.754 -15.508 -9.760 1.00 87.25 176 GLU A O 1
ATOM 1396 N N . GLY A 1 177 ? 8.274 -14.225 -11.545 1.00 86.00 177 GLY A N 1
ATOM 1397 C CA . GLY A 1 177 ? 7.421 -13.284 -10.818 1.00 86.00 177 GLY A CA 1
ATOM 1398 C C . GLY A 1 177 ? 6.205 -13.975 -10.206 1.00 86.00 177 GLY A C 1
ATOM 1399 O O . GLY A 1 177 ? 5.985 -13.898 -8.996 1.00 86.00 177 GLY A O 1
ATOM 1400 N N . ILE A 1 178 ? 5.465 -14.733 -11.017 1.00 86.94 178 ILE A N 1
ATOM 1401 C CA . ILE A 1 178 ? 4.278 -15.468 -10.559 1.00 86.94 178 ILE A CA 1
ATOM 1402 C C . ILE A 1 178 ? 4.665 -16.568 -9.568 1.00 86.94 178 ILE A C 1
ATOM 1404 O O . ILE A 1 178 ? 3.985 -16.753 -8.559 1.00 86.94 178 ILE A O 1
ATOM 1408 N N . GLY A 1 179 ? 5.772 -17.272 -9.817 1.00 87.81 179 GLY A N 1
ATOM 1409 C CA . GLY A 1 179 ? 6.290 -18.302 -8.922 1.00 87.81 179 GLY A CA 1
ATOM 1410 C C . GLY A 1 179 ? 6.649 -17.746 -7.545 1.00 87.81 179 GLY A C 1
ATOM 1411 O O . GLY A 1 179 ? 6.246 -18.318 -6.533 1.00 87.81 179 GLY A O 1
ATOM 1412 N N . LEU A 1 180 ? 7.338 -16.603 -7.488 1.00 88.12 180 LEU A N 1
ATOM 1413 C CA . LEU A 1 180 ? 7.692 -15.933 -6.234 1.00 88.12 180 LEU A CA 1
ATOM 1414 C C . LEU A 1 180 ? 6.463 -15.398 -5.497 1.00 88.12 180 LEU A C 1
ATOM 1416 O O . LEU A 1 180 ? 6.361 -15.559 -4.281 1.00 88.12 180 LEU A O 1
ATOM 1420 N N . GLN A 1 181 ? 5.509 -14.806 -6.213 1.00 88.62 181 GLN A N 1
ATOM 1421 C CA . GLN A 1 181 ? 4.246 -14.340 -5.640 1.00 88.62 181 GLN A CA 1
ATOM 1422 C C . GLN A 1 181 ? 3.427 -15.492 -5.052 1.00 88.62 181 GLN A C 1
ATOM 1424 O O . GLN A 1 181 ? 2.928 -15.390 -3.929 1.00 88.62 181 GLN A O 1
ATOM 1429 N N . PHE A 1 182 ? 3.336 -16.609 -5.776 1.00 89.38 182 PHE A N 1
ATOM 1430 C CA . PHE A 1 182 ? 2.678 -17.815 -5.292 1.00 89.38 182 PHE A CA 1
ATOM 1431 C C . PHE A 1 182 ? 3.408 -18.403 -4.085 1.00 89.38 182 PHE A C 1
ATOM 1433 O O . PHE A 1 182 ? 2.763 -18.738 -3.097 1.00 89.38 182 PHE A O 1
ATOM 1440 N N . PHE A 1 183 ? 4.740 -18.478 -4.120 1.00 89.00 183 PHE A N 1
ATOM 1441 C CA . PHE A 1 183 ? 5.543 -18.954 -2.996 1.00 89.00 183 PHE A CA 1
ATOM 1442 C C . PHE A 1 183 ? 5.351 -18.085 -1.750 1.00 89.00 183 PHE A C 1
ATOM 1444 O O . PHE A 1 183 ? 5.131 -18.617 -0.666 1.00 89.00 183 PHE A O 1
ATOM 1451 N N . ALA A 1 184 ? 5.362 -16.758 -1.894 1.00 85.44 184 ALA A N 1
ATOM 1452 C CA . ALA A 1 184 ? 5.107 -15.833 -0.794 1.00 85.44 184 ALA A CA 1
ATOM 1453 C C . ALA A 1 184 ? 3.693 -16.015 -0.217 1.00 85.44 184 ALA A C 1
ATOM 1455 O O . ALA A 1 184 ? 3.530 -16.115 1.000 1.00 85.44 184 ALA A O 1
ATOM 1456 N N . GLY A 1 185 ? 2.675 -16.132 -1.075 1.00 85.69 185 GLY A N 1
ATOM 1457 C CA . GLY A 1 185 ? 1.304 -16.421 -0.650 1.00 85.69 185 GLY A CA 1
ATOM 1458 C C . GLY A 1 185 ? 1.183 -17.772 0.063 1.00 85.69 185 GLY A C 1
ATOM 1459 O O . GLY A 1 185 ? 0.617 -17.852 1.152 1.00 85.69 185 GLY A O 1
ATOM 1460 N N . ALA A 1 186 ? 1.775 -18.824 -0.502 1.00 86.62 186 ALA A N 1
ATOM 1461 C CA . ALA A 1 186 ? 1.801 -20.164 0.073 1.00 86.62 186 ALA A CA 1
ATOM 1462 C C . ALA A 1 186 ? 2.566 -20.211 1.401 1.00 86.62 186 ALA A C 1
ATOM 1464 O O . ALA A 1 186 ? 2.155 -20.929 2.305 1.00 86.62 186 ALA A O 1
ATOM 1465 N N . PHE A 1 187 ? 3.633 -19.426 1.560 1.00 84.94 187 PHE A N 1
ATOM 1466 C CA . PHE A 1 187 ? 4.365 -19.302 2.818 1.00 84.94 187 PHE A CA 1
ATOM 1467 C C . PHE A 1 187 ? 3.491 -18.685 3.915 1.00 84.94 187 PHE A C 1
ATOM 1469 O O . PHE A 1 187 ? 3.434 -19.207 5.028 1.00 84.94 187 PHE A O 1
ATOM 1476 N N . VAL A 1 188 ? 2.753 -17.616 3.602 1.00 81.06 188 VAL A N 1
ATOM 1477 C CA . VAL A 1 188 ? 1.855 -16.967 4.569 1.00 81.06 188 VAL A CA 1
ATOM 1478 C C . VAL A 1 188 ? 0.667 -17.866 4.925 1.00 81.06 188 VAL A C 1
ATOM 1480 O O . VAL A 1 188 ? 0.372 -18.052 6.106 1.00 81.06 188 VAL A O 1
ATOM 1483 N N . ILE A 1 189 ? 0.023 -18.487 3.933 1.00 80.50 189 ILE A N 1
ATOM 1484 C CA . ILE A 1 189 ? -1.090 -19.429 4.151 1.00 80.50 189 ILE A CA 1
ATOM 1485 C C . ILE A 1 189 ? -0.601 -20.695 4.871 1.00 80.50 189 ILE A C 1
ATOM 1487 O O . ILE A 1 189 ? -1.270 -21.212 5.762 1.00 80.50 189 ILE A O 1
ATOM 1491 N N . GLY A 1 190 ? 0.584 -21.188 4.520 1.00 75.94 190 GLY A N 1
ATOM 1492 C CA . GLY A 1 190 ? 1.226 -22.331 5.159 1.00 75.94 190 GLY A CA 1
ATOM 1493 C C . GLY A 1 190 ? 1.553 -22.055 6.624 1.00 75.94 190 GLY A C 1
ATOM 1494 O O . GLY A 1 190 ? 1.276 -22.903 7.469 1.00 75.94 190 GLY A O 1
ATOM 1495 N N . SER A 1 191 ? 2.055 -20.859 6.946 1.00 73.50 191 SER A N 1
ATOM 1496 C CA . SER A 1 191 ? 2.241 -20.416 8.334 1.00 73.50 191 SER A CA 1
ATOM 1497 C C . SER A 1 191 ? 0.908 -20.367 9.090 1.00 73.50 191 SER A C 1
ATOM 1499 O O . SER A 1 191 ? 0.809 -20.890 10.203 1.00 73.50 191 SER A O 1
ATOM 1501 N N . TYR A 1 192 ? -0.148 -19.847 8.456 1.00 69.62 192 TYR A N 1
ATOM 1502 C CA . TYR A 1 192 ? -1.498 -19.829 9.022 1.00 69.62 192 TYR A CA 1
ATOM 1503 C C . TYR A 1 192 ? -2.018 -21.242 9.344 1.00 69.62 192 TYR A C 1
ATOM 1505 O O . TYR A 1 192 ? -2.464 -21.505 10.461 1.00 69.62 192 TYR A O 1
ATOM 1513 N N . TYR A 1 193 ? -1.900 -22.185 8.409 1.00 67.69 193 TYR A N 1
ATOM 1514 C CA . TYR A 1 193 ? -2.410 -2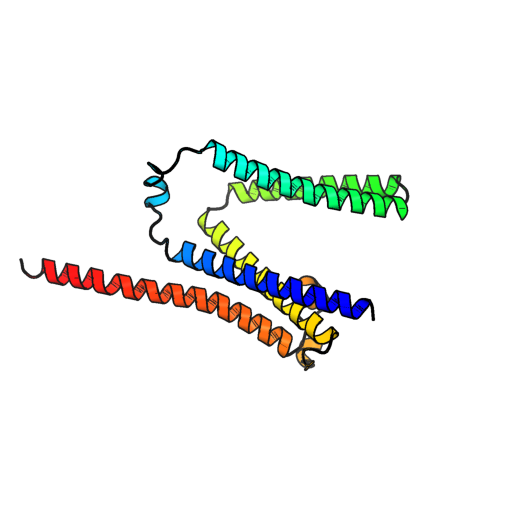3.548 8.584 1.00 67.69 193 TYR A CA 1
ATOM 1515 C C . TYR A 1 193 ? -1.533 -24.413 9.509 1.00 67.69 193 TYR A C 1
ATOM 1517 O O . TYR A 1 193 ? -2.027 -25.287 10.227 1.00 67.69 193 TYR A O 1
ATOM 1525 N N . LEU A 1 194 ? -0.219 -24.166 9.548 1.00 61.97 194 LEU A N 1
ATOM 1526 C CA . LEU A 1 194 ? 0.685 -24.809 10.503 1.00 61.97 194 LEU A CA 1
ATOM 1527 C C . LEU A 1 194 ? 0.395 -24.346 11.933 1.00 61.97 194 LEU A C 1
ATOM 1529 O O . LEU A 1 194 ? 0.390 -25.175 12.847 1.00 61.97 194 LEU A O 1
ATOM 1533 N N . ALA A 1 195 ? 0.093 -23.059 12.125 1.00 59.31 195 ALA A N 1
ATOM 1534 C CA . ALA A 1 195 ? -0.397 -22.558 13.401 1.00 59.31 195 ALA A CA 1
ATOM 1535 C C . ALA A 1 195 ? -1.688 -23.294 13.802 1.00 59.31 195 ALA A C 1
ATOM 1537 O O . ALA A 1 195 ? -1.791 -23.753 14.941 1.00 59.31 195 ALA A O 1
ATOM 1538 N N . GLU A 1 196 ? -2.597 -23.531 12.846 1.00 60.19 196 GLU A N 1
ATOM 1539 C CA . GLU A 1 196 ? -3.854 -24.249 13.075 1.00 60.19 196 GLU A CA 1
ATOM 1540 C C . GLU A 1 196 ? -3.675 -25.687 13.579 1.00 60.19 196 GLU A C 1
ATOM 1542 O O . GLU A 1 196 ? -4.271 -26.100 14.579 1.00 60.19 196 GLU A O 1
ATOM 1547 N N . ARG A 1 197 ? -2.764 -26.445 12.964 1.00 57.19 197 ARG A N 1
ATOM 1548 C CA . ARG A 1 197 ? -2.487 -27.839 13.353 1.00 57.19 197 ARG A CA 1
ATOM 1549 C C . ARG A 1 197 ? -1.827 -27.986 14.723 1.00 57.19 197 ARG A C 1
ATOM 1551 O O . ARG A 1 197 ? -2.042 -28.996 15.398 1.00 57.19 197 ARG A O 1
ATOM 1558 N N . VAL A 1 198 ? -1.028 -27.011 15.156 1.00 58.19 198 VAL A N 1
ATOM 1559 C CA . VAL A 1 198 ? -0.374 -27.056 16.476 1.00 58.19 198 VAL A CA 1
ATOM 1560 C C . VAL A 1 198 ? -1.392 -26.882 17.614 1.00 58.19 198 VAL A C 1
ATOM 1562 O O . VAL A 1 198 ? -1.191 -27.436 18.697 1.00 58.19 198 VAL A O 1
ATOM 1565 N N . ASN A 1 199 ? -2.514 -26.196 17.373 1.00 53.44 199 ASN A N 1
ATOM 1566 C CA . ASN A 1 199 ? -3.569 -26.000 18.374 1.00 53.44 199 ASN A CA 1
ATOM 1567 C C . ASN A 1 199 ? -4.385 -27.268 18.643 1.00 53.44 199 ASN A C 1
ATOM 1569 O O . ASN A 1 199 ? -4.626 -27.601 19.804 1.00 53.44 199 ASN A O 1
ATOM 1573 N N . HIS A 1 200 ? -4.760 -28.015 17.601 1.00 49.41 200 HIS A N 1
ATOM 1574 C CA . HIS A 1 200 ? -5.530 -29.252 17.777 1.00 49.41 200 HIS A CA 1
ATOM 1575 C C . HIS A 1 200 ? -4.746 -30.313 18.566 1.00 49.41 200 HIS A C 1
ATOM 1577 O O . HIS A 1 200 ? -5.290 -30.923 19.485 1.00 49.41 200 HIS A O 1
ATOM 1583 N N . ARG A 1 201 ? -3.431 -30.431 18.328 1.00 50.34 201 ARG A N 1
ATOM 1584 C CA . ARG A 1 201 ? -2.566 -31.370 19.067 1.00 50.34 201 ARG A CA 1
ATOM 1585 C C . ARG A 1 201 ? -2.376 -31.030 20.547 1.00 50.34 201 ARG A C 1
ATOM 1587 O O . ARG A 1 201 ? -2.013 -31.916 21.313 1.00 50.34 201 ARG A O 1
ATOM 1594 N N . LYS A 1 202 ? -2.580 -29.777 20.971 1.00 50.78 202 LYS A N 1
ATOM 1595 C CA . LYS A 1 202 ? -2.519 -29.394 22.396 1.00 50.78 202 LYS A CA 1
ATOM 1596 C C . LYS A 1 202 ? -3.854 -29.581 23.122 1.00 50.78 202 LYS A C 1
ATOM 1598 O O . LYS A 1 202 ? -3.840 -29.782 24.334 1.00 50.78 202 LYS A O 1
ATOM 1603 N N . ALA A 1 203 ? -4.979 -29.554 22.405 1.00 51.00 203 ALA A N 1
ATOM 1604 C CA . ALA A 1 203 ? -6.310 -29.748 22.982 1.00 51.00 203 ALA A CA 1
ATOM 1605 C C . ALA A 1 203 ? -6.620 -31.227 23.296 1.00 51.00 203 ALA A C 1
ATOM 1607 O O . ALA A 1 203 ? -7.222 -31.527 24.327 1.00 51.00 203 ALA A O 1
ATOM 1608 N N . GLU A 1 204 ? -6.156 -32.160 22.462 1.00 51.81 204 GLU A N 1
ATOM 1609 C CA . GLU A 1 204 ? -6.404 -33.602 22.632 1.00 51.81 204 GLU A CA 1
ATOM 1610 C C . GLU A 1 204 ? -5.777 -34.245 23.895 1.00 51.81 204 GLU A C 1
ATOM 1612 O O . GLU A 1 204 ? -6.481 -34.984 24.588 1.00 51.81 204 GLU A O 1
ATOM 1617 N N . PRO A 1 205 ? -4.515 -33.968 24.294 1.00 53.94 205 PRO A N 1
ATOM 1618 C CA . PRO A 1 205 ? -3.924 -34.609 25.474 1.00 53.94 205 PRO A CA 1
ATOM 1619 C C . PRO A 1 205 ? -4.482 -34.096 26.814 1.00 53.94 205 PRO A C 1
ATOM 1621 O O . PRO A 1 205 ? -4.281 -34.745 27.842 1.00 53.94 205 PRO A O 1
ATOM 1624 N N . ALA A 1 206 ? -5.178 -32.953 26.832 1.00 54.91 206 ALA A N 1
ATOM 1625 C CA . ALA A 1 206 ? -5.805 -32.411 28.041 1.00 54.91 206 ALA A CA 1
ATOM 1626 C C . ALA A 1 206 ? -7.171 -33.061 28.323 1.00 54.91 206 ALA A C 1
ATOM 1628 O O . ALA A 1 206 ? -7.436 -33.461 29.457 1.00 54.91 206 ALA A O 1
ATOM 1629 N N . ALA A 1 207 ? -7.997 -33.243 27.287 1.00 56.94 207 ALA A N 1
ATOM 1630 C CA . ALA A 1 207 ? -9.297 -33.904 27.406 1.00 56.94 207 ALA A CA 1
ATOM 1631 C C . ALA A 1 207 ? -9.153 -35.398 27.754 1.00 56.94 207 ALA A C 1
ATOM 1633 O O . ALA A 1 207 ? -9.854 -35.901 28.630 1.00 56.94 207 ALA A O 1
ATOM 1634 N N . ALA A 1 208 ? -8.178 -36.092 27.153 1.00 58.97 208 ALA A N 1
ATOM 1635 C CA . ALA A 1 208 ? -7.917 -37.505 27.438 1.00 58.97 208 ALA A CA 1
ATOM 1636 C C . ALA A 1 208 ? -7.441 -37.759 28.886 1.00 58.97 208 ALA A C 1
ATOM 1638 O O . ALA A 1 208 ? -7.776 -38.784 29.477 1.00 58.97 208 ALA A O 1
ATOM 1639 N N . ARG A 1 209 ? -6.704 -36.814 29.493 1.00 58.66 209 ARG A N 1
ATOM 1640 C CA . ARG A 1 209 ? -6.276 -36.908 30.903 1.00 58.66 209 ARG A CA 1
ATOM 1641 C C . ARG A 1 209 ? -7.407 -36.655 31.899 1.00 58.66 209 ARG A C 1
ATOM 1643 O O . ARG A 1 209 ? -7.403 -37.269 32.959 1.00 58.66 209 ARG A O 1
ATOM 1650 N N . GLN A 1 210 ? -8.367 -35.786 31.576 1.00 57.78 210 GLN A N 1
ATOM 1651 C CA . GLN A 1 210 ? -9.527 -35.542 32.442 1.00 57.78 210 GLN A CA 1
ATOM 1652 C C . GLN A 1 210 ? -10.487 -36.733 32.468 1.00 57.78 210 GLN A C 1
ATOM 1654 O O . GLN A 1 210 ? -10.894 -37.151 33.546 1.00 57.78 210 GLN A O 1
ATOM 1659 N N . VAL A 1 211 ? -10.779 -37.341 31.315 1.00 60.19 211 VAL A N 1
ATOM 1660 C CA . VAL A 1 211 ? -11.667 -38.517 31.245 1.00 60.19 211 VAL A CA 1
ATOM 1661 C C . VAL A 1 211 ? -11.067 -39.723 31.982 1.00 60.19 211 VAL A C 1
ATOM 1663 O O . VAL A 1 211 ? -11.785 -40.433 32.682 1.00 60.19 211 VAL A O 1
ATOM 1666 N N . ALA A 1 212 ? -9.745 -39.915 31.912 1.00 61.56 212 ALA A N 1
ATOM 1667 C CA . ALA A 1 212 ? -9.057 -40.971 32.659 1.00 61.56 212 ALA A CA 1
ATOM 1668 C C . ALA A 1 212 ? -9.071 -40.756 34.188 1.00 61.56 212 ALA A C 1
ATOM 1670 O O . ALA A 1 212 ? -9.048 -41.729 34.935 1.00 61.56 212 ALA A O 1
ATOM 1671 N N . ALA A 1 213 ? -9.127 -39.506 34.660 1.00 59.19 213 ALA A N 1
ATOM 1672 C CA . ALA A 1 213 ? -9.171 -39.183 36.088 1.00 59.19 213 ALA A CA 1
ATOM 1673 C C . ALA A 1 213 ? -10.582 -39.305 36.695 1.00 59.19 213 ALA A C 1
ATOM 1675 O O . ALA A 1 213 ? -10.712 -39.588 37.881 1.00 59.19 213 ALA A O 1
ATOM 1676 N N . THR A 1 214 ? -11.638 -39.104 35.900 1.00 62.38 214 THR A N 1
ATOM 1677 C CA . THR A 1 214 ? -13.033 -39.206 36.367 1.00 62.38 214 THR A CA 1
ATOM 1678 C C . THR A 1 214 ? -13.569 -40.643 36.336 1.00 62.38 214 THR A C 1
ATOM 1680 O O . THR A 1 214 ? -14.472 -40.960 37.094 1.00 62.38 214 THR A O 1
ATOM 1683 N N . GLY A 1 215 ? -12.998 -41.534 35.517 1.00 57.53 215 GLY A N 1
ATOM 1684 C CA . GLY A 1 215 ? -13.395 -42.950 35.444 1.00 57.53 215 GLY A CA 1
ATOM 1685 C C . GLY A 1 215 ? -12.781 -43.876 36.506 1.00 57.53 215 GLY A C 1
ATOM 1686 O O . GLY A 1 215 ? -12.959 -45.086 36.412 1.00 57.53 215 GLY A O 1
ATOM 1687 N N . MET A 1 216 ? -12.023 -43.337 37.470 1.00 57.50 216 MET A N 1
ATOM 1688 C CA . MET A 1 216 ? -11.411 -44.094 38.579 1.00 57.50 216 MET A CA 1
ATOM 1689 C C . MET A 1 216 ? -12.054 -43.798 39.951 1.00 57.50 216 MET A C 1
ATOM 1691 O O . MET A 1 216 ? -11.491 -44.184 40.975 1.00 57.50 216 MET A O 1
ATOM 1695 N N . GLN A 1 217 ? -13.201 -43.109 39.977 1.00 45.41 217 GLN A N 1
ATOM 1696 C CA . GLN A 1 217 ? -14.063 -42.940 41.158 1.00 45.41 217 GLN A CA 1
ATOM 1697 C C . GLN A 1 217 ? -15.326 -43.782 41.002 1.00 45.41 217 GLN A C 1
ATOM 1699 O O . GLN A 1 217 ? -15.791 -44.308 42.035 1.00 45.41 217 GLN A O 1
#

Secondary structure (DSSP, 8-state):
-HHHHHHHHHHHHHHHHHHHHHHHHHHHHHHHHHT---GGGGT--SSS---HHHHHHHHHHHHHHHHHHHHHHHHHHHHHHHHHS-HHHHHHHHHHHHHHHHHHHHHHHHHHTT--HHHHHHHHHHHHHHHHHHHHHHHHHHHHHTTSS---B-HHHHTTS-HHHHHHH---SBHHHHHHHHHHHHHHHHHHHHHHHHHHHHHHHHHHHHHHHHTT-

Radius of gyration: 24.53 Å; chains: 1; bounding box: 46×73×65 Å